Protein AF-0000000075077692 (afdb_homodimer)

Solvent-accessible surface area (backbone atoms only — not comparable to full-atom values): 15659 Å² total; per-residue (Å²): 125,73,71,60,42,69,30,36,37,34,39,34,37,34,32,71,89,78,48,31,27,45,33,37,28,39,46,74,41,25,37,51,69,53,74,67,54,38,50,52,53,45,53,59,38,54,56,35,26,66,76,57,24,52,35,41,66,36,58,62,89,41,66,28,76,44,70,41,83,82,71,76,42,71,47,75,39,68,25,30,39,46,58,85,47,47,75,76,47,48,71,67,74,41,51,68,42,50,52,50,44,28,55,60,34,54,36,50,38,74,77,56,78,66,63,73,50,70,81,57,96,78,51,57,67,50,78,32,47,28,38,52,52,96,89,40,77,43,55,53,77,132,124,73,72,60,41,69,30,35,37,36,38,34,37,35,33,72,91,79,46,31,29,44,34,36,29,39,48,72,42,25,36,50,69,50,73,66,54,38,49,52,53,44,54,60,37,53,56,36,26,66,78,57,26,50,34,40,67,38,58,62,89,41,66,27,76,44,70,41,82,83,70,76,42,68,47,75,40,68,24,31,39,46,58,83,47,47,74,74,48,48,70,66,75,41,50,68,42,49,52,50,45,28,57,60,34,53,34,50,45,70,70,66,78,64,64,73,49,71,79,57,95,77,51,56,69,51,79,33,47,28,36,55,52,96,89,41,76,43,53,53,77,130

Sequence (284 aa):
MNKSELCINLWFCFDKEAGFVDAIAGRGYFLNGSDEQKTAALKILASSDFQNAVWQPIPDRYQTKIVSSVKSESESFSGVVHSSDIDILGLDLFEEVFKQIESVNQIYCPIKNTGAVKVPDEPLYVITPIEYSNGMIKAITGMNKSELCINLWFCFDKEAGFVDAIAGRGYFLNGSDEQKTAALKILASSDFQNAVWQPIPDRYQTKIVSSVKSESESFSGVVHSSDIDILGLDLFEEVFKQIESVNQIYCPIKNTGAVKVPDEPLYVITPIEYSNGMIKAITG

Secondary structure (DSSP, 8-state):
----EEEEEEEEEEETTTTEEEEEEEEEEEE-S-HHHHHHHHHHHHTTGGGGSEEEEPPTT-EEEEE-TTT--EEEEET-EEGGGHHHHGGGGGHHHHHHHHHHHTS--SSGGG------SS--EEEEEEEEETTEEEE---/----EEEEEEEEEEETTTTEEEEEEEEEEEE-S-HHHHHHHHHHHHTTGGGGSEEEEPPTT-EEEEE-TTTS-EEEEET-EEGGGHHHHGGGGGHHHHHHHHHHHTS--SSGGG------SS--EEEEEEEEETTEEEE---

Foldseek 3Di:
DFFWDKAKEKEWEAEPVVQKTWKIWMAIDTDGDDLVVVVVVQLVCNFPVVVVTDMDFFAQVDWDWDQDPVPSDTDIDGRMDGPVCCVVCDCVSCPVNQVVNQVVQPPDDVVPDPPGDHDDPDHHYDYWYWYDDPNDTGTDRD/DFFWDKAKEKEWEAEPVVQKTWKIWMAIDTDGDDLVVVVVVQLVCNFPVVVVTDMDFFAQVDWDWDQDPVPSDTDIDGRMDGPVCCVVCDCVSCVVNQVVNQVVQPPDPVVPPPPGDHDDPDHHYDYWYWYDDPNDTGTDRD

Radius of gyration: 21.72 Å; Cα contacts (8 Å, |Δi|>4): 577; chains: 2; bounding box: 34×76×55 Å

Nearest PDB structures (foldseek):
  8qty-assembly1_A  TM=3.965E-01  e=3.520E+00  Streptococcus dysgalactiae subsp. dysgalactiae
  4obm-assembly1_A  TM=1.928E-01  e=8.309E-01  [Eubacterium] siraeum DSM 15702
  3eoj-assembly1_A  TM=4.816E-01  e=3.306E+00  Prosthecochloris aestuarii
  7aju-assembly1_DA  TM=2.692E-01  e=2.738E+00  Saccharomyces cerevisiae S288C
  8rxx-assembly1_SA  TM=2.707E-01  e=3.105E+00  Leishmania major strain Friedlin

Structure (mmCIF, N/CA/C/O backbon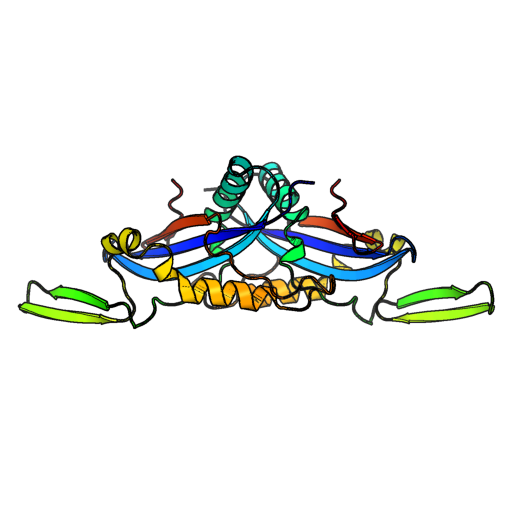e):
data_AF-0000000075077692-model_v1
#
loop_
_entity.id
_entity.type
_entity.pdbx_description
1 polymer 'Uncharacterized protein'
#
loop_
_atom_site.group_PDB
_atom_site.id
_atom_site.type_symbol
_atom_site.label_atom_id
_atom_site.label_alt_id
_atom_site.label_comp_id
_atom_site.label_asym_id
_atom_site.label_entity_id
_atom_site.label_seq_id
_atom_site.pdbx_PDB_ins_code
_atom_site.Cartn_x
_atom_site.Cartn_y
_atom_site.Cartn_z
_atom_site.occupancy
_atom_site.B_iso_or_equiv
_atom_site.auth_seq_id
_atom_site.auth_comp_id
_atom_site.auth_asym_id
_atom_site.auth_atom_id
_atom_site.pdbx_PDB_model_num
ATOM 1 N N . MET A 1 1 ? -6.816 1.263 -23.25 1 39.16 1 MET A N 1
ATOM 2 C CA . MET A 1 1 ? -6.855 0.698 -21.906 1 39.16 1 MET A CA 1
ATOM 3 C C . MET A 1 1 ? -6.48 1.748 -20.859 1 39.16 1 MET A C 1
ATOM 5 O O . MET A 1 1 ? -5.484 2.457 -21.016 1 39.16 1 MET A O 1
ATOM 9 N N . ASN A 1 2 ? -7.359 2.381 -20.219 1 53.12 2 ASN A N 1
ATOM 10 C CA . ASN A 1 2 ? -7.062 3.557 -19.406 1 53.12 2 ASN A CA 1
ATOM 11 C C . ASN A 1 2 ? -5.871 3.314 -18.484 1 53.12 2 ASN A C 1
ATOM 13 O O . ASN A 1 2 ? -5.785 2.27 -17.828 1 53.12 2 ASN A O 1
ATOM 17 N N . LYS A 1 3 ? -4.73 3.926 -18.766 1 75.75 3 LYS A N 1
ATOM 18 C CA . LYS A 1 3 ? -3.414 3.779 -18.141 1 75.75 3 LYS A CA 1
ATOM 19 C C . LYS A 1 3 ? -3.484 4.012 -16.641 1 75.75 3 LYS A C 1
ATOM 21 O O . LYS A 1 3 ? -4.109 4.973 -16.172 1 75.75 3 LYS A O 1
ATOM 26 N N . SER A 1 4 ? -3.182 2.99 -15.867 1 86.69 4 SER A N 1
ATOM 27 C CA . SER A 1 4 ? -3.088 3.141 -14.414 1 86.69 4 SER A CA 1
ATOM 28 C C . SER A 1 4 ? -2.08 4.219 -14.031 1 86.69 4 SER A C 1
ATOM 30 O O . SER A 1 4 ? -1.132 4.48 -14.781 1 86.69 4 SER A O 1
ATOM 32 N N . GLU A 1 5 ? -2.406 4.965 -13.047 1 91.25 5 GLU A N 1
ATOM 33 C CA . GLU A 1 5 ? -1.462 5.953 -12.539 1 91.25 5 GLU A CA 1
ATOM 34 C C . GLU A 1 5 ? -1.355 5.887 -11.023 1 91.25 5 GLU A C 1
ATOM 36 O O . GLU A 1 5 ? -2.271 5.41 -10.352 1 91.25 5 GLU A O 1
ATOM 41 N N . LEU A 1 6 ? -0.236 6.344 -10.594 1 93.25 6 LEU A N 1
ATOM 42 C CA . LEU A 1 6 ? -0.023 6.395 -9.148 1 93.25 6 LEU A CA 1
ATOM 43 C C . LEU A 1 6 ? -0.816 7.535 -8.523 1 93.25 6 LEU A C 1
ATOM 45 O O . LEU A 1 6 ? -0.608 8.703 -8.867 1 93.25 6 LEU A O 1
ATOM 49 N N . CYS A 1 7 ? -1.791 7.191 -7.672 1 96.38 7 CYS A N 1
ATOM 50 C CA . CYS A 1 7 ? -2.572 8.125 -6.871 1 96.38 7 CYS A CA 1
ATOM 51 C C . CYS A 1 7 ? -2.193 8.031 -5.398 1 96.38 7 CYS A C 1
ATOM 53 O O . CYS A 1 7 ? -1.652 7.016 -4.957 1 96.38 7 CYS A O 1
ATOM 55 N N . ILE A 1 8 ? -2.498 9.117 -4.664 1 96.5 8 ILE A N 1
ATOM 56 C CA . ILE A 1 8 ? -1.874 9.156 -3.346 1 96.5 8 ILE A CA 1
ATOM 57 C C . ILE A 1 8 ? -2.908 9.562 -2.297 1 96.5 8 ILE A C 1
ATOM 59 O O . ILE A 1 8 ? -3.691 10.484 -2.514 1 96.5 8 ILE A O 1
ATOM 63 N N . ASN A 1 9 ? -2.986 8.797 -1.228 1 96.38 9 ASN A N 1
ATOM 64 C CA . ASN A 1 9 ? -3.602 9.297 -0.002 1 96.38 9 ASN A CA 1
ATOM 65 C C . ASN A 1 9 ? -2.562 9.875 0.952 1 96.38 9 ASN A C 1
ATOM 67 O O . ASN A 1 9 ? -1.509 9.281 1.169 1 96.38 9 ASN A O 1
ATOM 71 N N . LEU A 1 10 ? -2.887 11.047 1.471 1 94.81 10 LEU A N 1
ATOM 72 C CA . LEU A 1 10 ? -2.072 11.727 2.471 1 94.81 10 LEU A CA 1
ATOM 73 C C . LEU A 1 10 ? -2.859 11.938 3.76 1 94.81 10 LEU A C 1
ATOM 75 O O . LEU A 1 10 ? -4.051 12.25 3.721 1 94.81 10 LEU A O 1
ATOM 79 N N . TRP A 1 11 ? -2.145 11.734 4.875 1 92.31 11 TRP A N 1
ATOM 80 C CA . TRP A 1 11 ? -2.768 11.945 6.18 1 92.31 11 TRP A CA 1
ATOM 81 C C . TRP A 1 11 ? -1.894 12.828 7.062 1 92.31 11 TRP A C 1
ATOM 83 O O . TRP A 1 11 ? -0.669 12.852 6.914 1 92.31 11 TRP A O 1
ATOM 93 N N . PHE A 1 12 ? -2.51 13.523 7.926 1 90.31 12 PHE A N 1
ATOM 94 C CA . PHE A 1 12 ? -1.795 14.195 9.008 1 90.31 12 PHE A CA 1
ATOM 95 C C . PHE A 1 12 ? -2.537 14.039 10.328 1 90.31 12 PHE A C 1
ATOM 97 O O . PHE A 1 12 ? -3.768 14.008 10.352 1 90.31 12 PHE A O 1
ATOM 104 N N . CYS A 1 13 ? -1.8 13.891 11.312 1 87.06 13 CYS A N 1
ATOM 105 C CA . CYS A 1 13 ? -2.348 13.75 12.656 1 87.06 13 CYS A CA 1
ATOM 106 C C . CYS A 1 13 ? -2.582 15.109 13.297 1 87.06 13 CYS A C 1
ATOM 108 O O . CYS A 1 13 ? -1.638 15.875 13.508 1 87.06 13 CYS A O 1
ATOM 110 N N . PHE A 1 14 ? -3.873 15.328 13.641 1 83 14 PHE A N 1
ATOM 111 C CA . PHE A 1 14 ? -4.297 16.594 14.211 1 83 14 PHE A CA 1
ATOM 112 C C . PHE A 1 14 ? -4.68 16.438 15.68 1 83 14 PHE A C 1
ATOM 114 O O . PHE A 1 14 ? -5.613 15.695 16 1 83 14 PHE A O 1
ATOM 121 N N . ASP A 1 15 ? -3.855 17.094 16.484 1 75.94 15 ASP A N 1
ATOM 122 C CA . ASP A 1 15 ? -4.258 17.203 17.891 1 75.94 15 ASP A CA 1
ATOM 123 C C . ASP A 1 15 ? -5.285 18.312 18.078 1 75.94 15 ASP A C 1
ATOM 125 O O . ASP A 1 15 ? -4.938 19.5 18.078 1 75.94 15 ASP A O 1
ATOM 129 N N . LYS A 1 16 ? -6.496 17.969 18.297 1 75.62 16 LYS A N 1
ATOM 130 C CA . LYS A 1 16 ? -7.582 18.953 18.391 1 75.62 16 LYS A CA 1
ATOM 131 C C . LYS A 1 16 ? -7.398 19.875 19.594 1 75.62 16 LYS A C 1
ATOM 133 O O . LYS A 1 16 ? -7.699 21.062 19.516 1 75.62 16 LYS A O 1
ATOM 138 N N . GLU A 1 17 ? -6.969 19.359 20.641 1 75.62 17 GLU A N 1
ATOM 139 C CA . GLU A 1 17 ? -6.809 20.156 21.859 1 75.62 17 GLU A CA 1
ATOM 140 C C . GLU A 1 17 ? -5.684 21.172 21.719 1 75.62 17 GLU A C 1
ATOM 142 O O . GLU A 1 17 ? -5.844 22.344 22.078 1 75.62 17 GLU A O 1
ATOM 147 N N . ALA A 1 18 ? -4.574 20.688 21.109 1 74.38 18 ALA A N 1
ATOM 148 C CA . ALA A 1 18 ? -3.406 21.562 21 1 74.38 18 ALA A CA 1
ATOM 149 C C . ALA A 1 18 ? -3.439 22.375 19.719 1 74.38 18 ALA A C 1
ATOM 151 O O . ALA A 1 18 ? -2.771 23.406 19.609 1 74.38 18 ALA A O 1
ATOM 152 N N . GLY A 1 19 ? -4.227 21.953 18.75 1 78.88 19 GLY A N 1
ATOM 153 C CA . GLY A 1 19 ? -4.387 22.656 17.484 1 78.88 19 GLY A CA 1
ATOM 154 C C . GLY A 1 19 ? -3.189 22.516 16.562 1 78.88 19 GLY A C 1
ATOM 155 O O . GLY A 1 19 ? -2.891 23.422 15.781 1 78.88 19 GLY A O 1
ATOM 156 N N . PHE A 1 20 ? -2.377 21.406 16.766 1 84.06 20 PHE A N 1
ATOM 157 C CA . PHE A 1 20 ? -1.182 21.25 15.945 1 84.06 20 PHE A CA 1
ATOM 158 C C . PHE A 1 20 ? -1.157 19.875 15.289 1 84.06 20 PHE A C 1
ATOM 160 O O . PHE A 1 20 ? -1.905 18.969 15.688 1 84.06 20 PHE A O 1
ATOM 167 N N . VAL A 1 21 ? -0.334 19.812 14.234 1 87 21 VAL A N 1
ATOM 168 C CA . VAL A 1 21 ? -0.007 18.578 13.523 1 87 21 VAL A CA 1
ATOM 169 C C . VAL A 1 21 ? 1.427 18.156 13.844 1 87 21 VAL A C 1
ATOM 171 O O . VAL A 1 21 ? 2.348 18.984 13.773 1 87 21 VAL A O 1
ATOM 174 N N . ASP A 1 22 ? 1.583 16.859 14.156 1 84.44 22 ASP A N 1
ATOM 175 C CA . ASP A 1 22 ? 2.93 16.453 14.562 1 84.44 22 ASP A CA 1
ATOM 176 C C . ASP A 1 22 ? 3.4 15.242 13.766 1 84.44 22 ASP A C 1
ATOM 178 O O . ASP A 1 22 ? 4.555 14.828 13.883 1 84.44 22 ASP A O 1
ATOM 182 N N . ALA A 1 23 ? 2.508 14.703 12.953 1 88.62 23 ALA A N 1
ATOM 183 C CA . ALA A 1 23 ? 2.902 13.555 12.148 1 88.62 23 ALA A CA 1
ATOM 184 C C . ALA A 1 23 ? 2.174 13.547 10.805 1 88.62 23 ALA A C 1
ATOM 186 O O . ALA A 1 23 ? 1.052 14.047 10.695 1 88.62 23 ALA A O 1
ATOM 187 N N . ILE A 1 24 ? 2.816 13.016 9.82 1 90.88 24 ILE A N 1
ATOM 188 C CA . ILE A 1 24 ? 2.26 12.906 8.477 1 90.88 24 ILE A CA 1
ATOM 189 C C . ILE A 1 24 ? 2.547 11.516 7.914 1 90.88 24 ILE A C 1
ATOM 191 O O . ILE A 1 24 ? 3.475 10.836 8.359 1 90.88 24 ILE A O 1
ATOM 195 N N . ALA A 1 25 ? 1.74 11.078 6.98 1 91.81 25 ALA A N 1
ATOM 196 C CA . ALA A 1 25 ? 1.888 9.789 6.309 1 91.81 25 ALA A CA 1
ATOM 197 C C . ALA A 1 25 ? 1.268 9.828 4.914 1 91.81 25 ALA A C 1
ATOM 199 O O . ALA A 1 25 ? 0.529 10.758 4.578 1 91.81 25 ALA A O 1
ATOM 200 N N . GLY A 1 26 ? 1.604 8.859 4.156 1 94.06 26 GLY A N 1
ATOM 201 C CA . GLY A 1 26 ? 1.004 8.695 2.842 1 94.06 26 GLY A CA 1
ATOM 202 C C . GLY A 1 26 ? 1.198 7.301 2.27 1 94.06 26 GLY A C 1
ATOM 203 O O . GLY A 1 26 ? 2.088 6.566 2.701 1 94.06 26 GLY A O 1
ATOM 204 N N . ARG A 1 27 ? 0.352 6.938 1.377 1 93.81 27 ARG A N 1
ATOM 205 C CA . ARG A 1 27 ? 0.447 5.684 0.637 1 93.81 27 ARG A CA 1
ATOM 206 C C . ARG A 1 27 ? 0.043 5.875 -0.82 1 93.81 27 ARG A C 1
ATOM 208 O O . ARG A 1 27 ? -0.875 6.645 -1.119 1 93.81 27 ARG A O 1
ATOM 215 N N . GLY A 1 28 ? 0.763 5.188 -1.648 1 94.38 28 GLY A N 1
ATOM 216 C CA . GLY A 1 28 ? 0.438 5.207 -3.064 1 94.38 28 GLY A CA 1
ATOM 217 C C . GLY A 1 28 ? -0.351 3.992 -3.516 1 94.38 28 GLY A C 1
ATOM 218 O O . GLY A 1 28 ? -0.188 2.902 -2.965 1 94.38 28 GLY A O 1
ATOM 219 N N . TYR A 1 29 ? -1.188 4.27 -4.5 1 94.62 29 TYR A N 1
ATOM 220 C CA . TYR A 1 29 ? -2.01 3.246 -5.137 1 94.62 29 TYR A CA 1
ATOM 221 C C . TYR A 1 29 ? -2.014 3.416 -6.652 1 94.62 29 TYR A C 1
ATOM 223 O O . TYR A 1 29 ? -2.291 4.508 -7.16 1 94.62 29 TYR A O 1
ATOM 231 N N . PHE A 1 30 ? -1.767 2.326 -7.336 1 92.5 30 PHE A N 1
ATOM 232 C CA . PHE A 1 30 ? -1.996 2.396 -8.773 1 92.5 30 PHE A CA 1
ATOM 233 C C . PHE A 1 30 ? -3.465 2.15 -9.102 1 92.5 30 PHE A C 1
ATOM 235 O O . PHE A 1 30 ? -4.008 1.091 -8.781 1 92.5 30 PHE A O 1
ATOM 242 N N . LEU A 1 31 ? -4.09 3.164 -9.742 1 94.12 31 LEU A N 1
ATOM 243 C CA . LEU A 1 31 ? -5.523 3.092 -10.016 1 94.12 31 LEU A CA 1
ATOM 244 C C . LEU A 1 31 ? -5.805 3.316 -11.5 1 94.12 31 LEU A C 1
ATOM 246 O O . LEU A 1 31 ? -5.098 4.078 -12.156 1 94.12 31 LEU A O 1
ATOM 250 N N . ASN A 1 32 ? -6.859 2.654 -11.914 1 92.62 32 ASN A N 1
ATOM 251 C CA . ASN A 1 32 ? -7.395 2.848 -13.266 1 92.62 32 ASN A CA 1
ATOM 252 C C . ASN A 1 32 ? -8.719 3.598 -13.234 1 92.62 32 ASN A C 1
ATOM 254 O O . ASN A 1 32 ? -9.359 3.707 -12.188 1 92.62 32 ASN A O 1
ATOM 258 N N . GLY A 1 33 ? -9.109 4.164 -14.508 1 92.81 33 GLY A N 1
ATOM 259 C CA . GLY A 1 33 ? -10.422 4.773 -14.633 1 92.81 33 GLY A CA 1
ATOM 260 C C . GLY A 1 33 ? -10.375 6.289 -14.703 1 92.81 33 GLY A C 1
ATOM 261 O O . GLY A 1 33 ? -9.312 6.871 -14.922 1 92.81 33 GLY A O 1
ATOM 262 N N . SER A 1 34 ? -11.5 6.902 -14.562 1 94.81 34 SER A N 1
ATOM 263 C CA . SER A 1 34 ? -11.625 8.359 -14.586 1 94.81 34 SER A CA 1
ATOM 264 C C . SER A 1 34 ? -11.125 8.977 -13.289 1 94.81 34 SER A C 1
ATOM 266 O O . SER A 1 34 ? -10.945 8.281 -12.289 1 94.81 34 SER A O 1
ATOM 268 N N . ASP A 1 35 ? -10.953 10.312 -13.336 1 94.62 35 ASP A N 1
ATOM 269 C CA . ASP A 1 35 ? -10.547 11.023 -12.133 1 94.62 35 ASP A CA 1
ATOM 270 C C . ASP A 1 35 ? -11.578 10.859 -11.023 1 94.62 35 ASP A C 1
ATOM 272 O O . ASP A 1 35 ? -11.227 10.758 -9.844 1 94.62 35 ASP A O 1
ATOM 276 N N . GLU A 1 36 ? -12.82 10.773 -11.422 1 95.69 36 GLU A N 1
ATOM 277 C CA . GLU A 1 36 ? -13.891 10.594 -10.438 1 95.69 36 GLU A CA 1
ATOM 278 C C . GLU A 1 36 ? -13.812 9.211 -9.781 1 95.69 36 GLU A C 1
ATOM 280 O O . GLU A 1 36 ? -13.969 9.086 -8.57 1 95.69 36 GLU A O 1
ATOM 285 N N . GLN A 1 37 ? -13.562 8.18 -10.555 1 95.44 37 GLN A N 1
ATOM 286 C CA . GLN A 1 37 ? -13.445 6.816 -10.047 1 95.44 37 GLN A CA 1
ATOM 287 C C . GLN A 1 37 ? -12.227 6.664 -9.141 1 95.44 37 GLN A C 1
ATOM 289 O O . GLN A 1 37 ? -12.305 6.047 -8.078 1 95.44 37 GLN A O 1
ATOM 294 N N . LYS A 1 38 ? -11.156 7.254 -9.578 1 96.81 38 LYS A N 1
ATOM 295 C CA . LYS A 1 38 ? -9.93 7.188 -8.789 1 96.81 38 LYS A CA 1
ATOM 296 C C . LYS A 1 38 ? -10.086 7.922 -7.465 1 96.81 38 LYS A C 1
ATOM 298 O O . LYS A 1 38 ? -9.68 7.414 -6.418 1 96.81 38 LYS A O 1
ATOM 303 N N . THR A 1 39 ? -10.711 9.055 -7.516 1 96.44 39 THR A N 1
ATOM 304 C CA . THR A 1 39 ? -10.93 9.82 -6.297 1 96.44 39 THR A CA 1
ATOM 305 C C . THR A 1 39 ? -11.852 9.07 -5.34 1 96.44 39 THR A C 1
ATOM 307 O O . THR A 1 39 ? -11.633 9.07 -4.125 1 96.44 39 THR A O 1
ATOM 310 N N . ALA A 1 40 ? -12.852 8.422 -5.902 1 96 40 ALA A N 1
ATOM 311 C CA . ALA A 1 40 ? -13.758 7.637 -5.066 1 96 40 ALA A CA 1
ATOM 312 C C . ALA A 1 40 ? -13.016 6.504 -4.367 1 96 40 ALA A C 1
ATOM 314 O O . ALA A 1 40 ? -13.234 6.246 -3.18 1 96 40 ALA A O 1
ATOM 315 N N . ALA A 1 41 ? -12.148 5.82 -5.07 1 96.25 41 ALA A N 1
ATOM 316 C CA . ALA A 1 41 ? -11.344 4.75 -4.484 1 96.25 41 ALA A CA 1
ATOM 317 C C . ALA A 1 41 ? -10.438 5.285 -3.381 1 96.25 41 ALA A C 1
ATOM 319 O O . ALA A 1 41 ? -10.32 4.68 -2.312 1 96.25 41 ALA A O 1
ATOM 320 N N . LEU A 1 42 ? -9.797 6.445 -3.633 1 97.1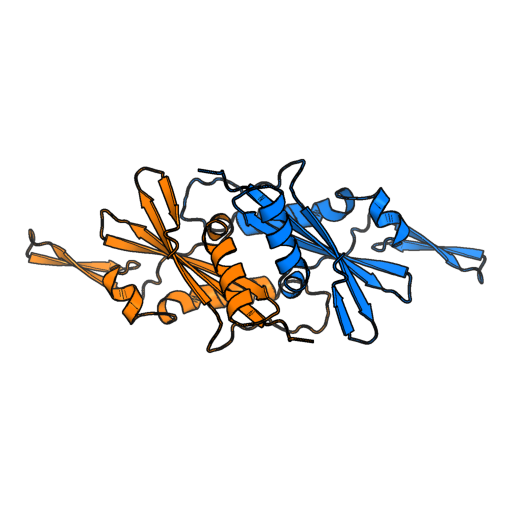9 42 LEU A N 1
ATOM 321 C CA . LEU A 1 42 ? -8.93 7.059 -2.639 1 97.19 42 LEU A CA 1
ATOM 322 C C . LEU A 1 42 ? -9.703 7.395 -1.368 1 97.19 42 LEU A C 1
ATOM 324 O O . LEU A 1 42 ? -9.203 7.176 -0.26 1 97.19 42 LEU A O 1
ATOM 328 N N . LYS A 1 43 ? -10.883 7.887 -1.55 1 95.81 43 LYS A N 1
ATOM 329 C CA . LYS A 1 43 ? -11.68 8.281 -0.389 1 95.81 43 LYS A CA 1
ATOM 330 C C . LYS A 1 43 ? -12.07 7.066 0.447 1 95.81 43 LYS A C 1
ATOM 332 O O . LYS A 1 43 ? -12.078 7.129 1.679 1 95.81 43 LYS A O 1
ATOM 337 N N . ILE A 1 44 ? -12.391 5.973 -0.229 1 94.5 44 ILE A N 1
ATOM 338 C CA . ILE A 1 44 ? -12.688 4.734 0.48 1 94.5 44 ILE A CA 1
ATOM 339 C C . ILE A 1 44 ? -11.477 4.32 1.319 1 94.5 44 ILE A C 1
ATOM 341 O O . ILE A 1 44 ? -11.617 4.008 2.504 1 94.5 44 ILE A O 1
ATOM 345 N N . LEU A 1 45 ? -10.32 4.383 0.789 1 95.56 45 LEU A N 1
ATOM 346 C CA . LEU A 1 45 ? -9.094 3.967 1.449 1 95.56 45 LEU A CA 1
ATOM 347 C C . LEU A 1 45 ? -8.688 4.969 2.525 1 95.56 45 LEU A C 1
ATOM 349 O O . LEU A 1 45 ? -8.188 4.582 3.582 1 95.56 45 LEU A O 1
ATOM 353 N N . ALA A 1 46 ? -8.938 6.258 2.289 1 94.75 46 ALA A N 1
ATOM 354 C CA . ALA A 1 46 ? -8.484 7.332 3.172 1 94.75 46 ALA A CA 1
ATOM 355 C C . ALA A 1 46 ? -9.109 7.199 4.559 1 94.75 46 ALA A C 1
ATOM 357 O O . ALA A 1 46 ? -8.508 7.594 5.559 1 94.75 46 ALA A O 1
ATOM 358 N N . SER A 1 47 ? -10.219 6.598 4.598 1 92 47 SER A N 1
ATOM 359 C CA . SER A 1 47 ? -10.969 6.559 5.848 1 92 47 SER A CA 1
ATOM 360 C C . SER A 1 47 ? -10.375 5.555 6.824 1 92 47 SER A C 1
ATOM 362 O O . SER A 1 47 ? -10.578 5.656 8.039 1 92 47 SER A O 1
ATOM 364 N N . SER A 1 48 ? -9.555 4.598 6.285 1 89.56 48 SER A N 1
ATOM 365 C CA . SER A 1 48 ? -9.156 3.557 7.23 1 89.56 48 SER A CA 1
ATOM 366 C C . SER A 1 48 ? -7.738 3.076 6.957 1 89.56 48 SER A C 1
ATOM 368 O O . SER A 1 48 ? -7.086 2.521 7.844 1 89.56 48 SER A O 1
ATOM 370 N N . ASP A 1 49 ? -7.199 3.314 5.859 1 90.88 49 ASP A N 1
ATOM 371 C CA . ASP A 1 49 ? -5.941 2.672 5.496 1 90.88 49 ASP A CA 1
ATOM 372 C C . ASP A 1 49 ? -4.746 3.455 6.035 1 90.88 49 ASP A C 1
ATOM 374 O O . ASP A 1 49 ? -3.596 3.059 5.84 1 90.88 49 ASP A O 1
ATOM 378 N N . PHE A 1 50 ? -5.023 4.574 6.73 1 89.06 50 PHE A N 1
ATOM 379 C CA . PHE A 1 50 ? -3.949 5.266 7.438 1 89.06 50 PHE A CA 1
ATOM 380 C C . PHE A 1 50 ? -3.336 4.363 8.5 1 89.06 50 PHE A C 1
ATOM 382 O O . PHE A 1 50 ? -2.203 4.582 8.93 1 89.06 50 PHE A O 1
ATOM 389 N N . GLN A 1 51 ? -4.066 3.387 8.836 1 84.38 51 GLN A N 1
ATOM 390 C CA . GLN A 1 51 ? -3.594 2.424 9.828 1 84.38 51 GLN A CA 1
ATOM 391 C C . GLN A 1 51 ? -2.467 1.563 9.258 1 84.38 51 GLN A C 1
ATOM 393 O O . GLN A 1 51 ? -1.738 0.913 10.016 1 84.38 51 GLN A O 1
ATOM 398 N N . ASN A 1 52 ? -2.357 1.575 7.91 1 85.06 52 ASN A N 1
ATOM 399 C CA . ASN A 1 52 ? -1.353 0.79 7.203 1 85.06 52 ASN A CA 1
ATOM 400 C C . ASN A 1 52 ? -0.227 1.671 6.668 1 85.06 52 ASN A C 1
ATOM 402 O O . ASN A 1 52 ? 0.613 1.21 5.895 1 85.06 52 ASN A O 1
ATOM 406 N N . ALA A 1 53 ? -0.2 2.883 7.055 1 86.94 53 ALA A N 1
ATOM 407 C CA . ALA A 1 53 ? 0.776 3.818 6.504 1 86.94 53 ALA A CA 1
ATOM 408 C C . ALA A 1 53 ? 1.988 3.949 7.422 1 86.94 53 ALA A C 1
ATOM 410 O O . ALA A 1 53 ? 1.892 3.711 8.625 1 86.94 53 ALA A O 1
ATOM 411 N N . VAL A 1 54 ? 3.09 4.258 6.824 1 85.31 54 VAL A N 1
ATOM 412 C CA . VAL A 1 54 ? 4.289 4.613 7.578 1 85.31 54 VAL A CA 1
ATOM 413 C C . VAL A 1 54 ? 4.23 6.086 7.977 1 85.31 54 VAL A C 1
ATOM 415 O O . VAL A 1 54 ? 4.266 6.973 7.117 1 85.31 54 VAL A O 1
ATOM 418 N N . TRP A 1 55 ? 4.148 6.297 9.273 1 87.38 55 TRP A N 1
ATOM 419 C CA . TRP A 1 55 ? 4.062 7.664 9.781 1 87.38 55 TRP A CA 1
ATOM 420 C C . TRP A 1 55 ? 5.449 8.219 10.086 1 87.38 55 TRP A C 1
ATOM 422 O O . TRP A 1 55 ? 6.34 7.48 10.523 1 87.38 55 TRP A O 1
ATOM 432 N N . GLN A 1 56 ? 5.586 9.469 9.852 1 87.69 56 GLN A N 1
ATOM 433 C CA . GLN A 1 56 ? 6.82 10.172 10.164 1 87.69 56 GLN A CA 1
ATOM 434 C C . GLN A 1 56 ? 6.531 11.516 10.836 1 87.69 56 GLN A C 1
ATOM 436 O O . GLN A 1 56 ? 5.48 12.117 10.602 1 87.69 56 GLN A O 1
ATOM 441 N N . PRO A 1 57 ? 7.461 11.984 11.625 1 86.75 57 PRO A N 1
ATOM 442 C CA . PRO A 1 57 ? 7.27 13.305 12.234 1 86.75 57 PRO A CA 1
ATOM 443 C C . PRO A 1 57 ? 7.332 14.438 11.211 1 86.75 57 PRO A C 1
ATOM 445 O O . PRO A 1 57 ? 7.898 14.266 10.125 1 86.75 57 PRO A O 1
ATOM 448 N N . ILE A 1 58 ? 6.703 15.578 11.617 1 88.06 58 ILE A N 1
ATOM 449 C CA . ILE A 1 58 ? 6.887 16.781 10.82 1 88.06 58 ILE A CA 1
ATOM 450 C C . ILE A 1 58 ? 8.367 17.156 10.781 1 88.06 58 ILE A C 1
ATOM 452 O O . ILE A 1 58 ? 9.039 17.172 11.812 1 88.06 58 ILE A O 1
ATOM 456 N N . PRO A 1 59 ? 8.82 17.375 9.562 1 88.81 59 PRO A N 1
ATOM 457 C CA . PRO A 1 59 ? 10.234 17.75 9.469 1 88.81 59 PRO A CA 1
ATOM 458 C C . PRO A 1 59 ? 10.578 18.969 10.328 1 88.81 59 PRO A C 1
ATOM 460 O O . PRO A 1 59 ? 9.781 19.906 10.438 1 88.81 59 PRO A O 1
ATOM 463 N N . ASP A 1 60 ? 11.797 19.047 10.766 1 87.81 60 ASP A N 1
ATOM 464 C CA . ASP A 1 60 ? 12.25 20.062 11.703 1 87.81 60 ASP A CA 1
ATOM 465 C C . ASP A 1 60 ? 12.273 21.438 11.047 1 87.81 60 ASP A C 1
ATOM 467 O O . ASP A 1 60 ? 12.242 22.469 11.734 1 87.81 60 ASP A O 1
ATOM 471 N N . ARG A 1 61 ? 12.375 21.484 9.766 1 87.62 61 ARG A N 1
ATOM 472 C CA . ARG A 1 61 ? 12.445 22.766 9.07 1 87.62 61 ARG A CA 1
ATOM 473 C C . ARG A 1 61 ? 11.156 23.562 9.25 1 87.62 61 ARG A C 1
ATOM 475 O O . ARG A 1 61 ? 11.133 24.766 9.039 1 87.62 61 ARG A O 1
ATOM 482 N N . TYR A 1 62 ? 10.133 22.828 9.594 1 85 62 TYR A N 1
ATOM 483 C CA . TYR A 1 62 ? 8.891 23.531 9.891 1 85 62 TYR A CA 1
ATOM 484 C C . TYR A 1 62 ? 8.82 23.922 11.359 1 85 62 TYR A C 1
ATOM 486 O O . TYR A 1 62 ? 9.039 23.078 12.242 1 85 62 TYR A O 1
ATOM 494 N N . GLN A 1 63 ? 8.633 25.172 11.602 1 78.69 63 GLN A N 1
ATOM 495 C CA . GLN A 1 63 ? 8.609 25.688 12.969 1 78.69 63 GLN A CA 1
ATOM 496 C C . GLN A 1 63 ? 7.324 26.469 13.234 1 78.69 63 GLN A C 1
ATOM 498 O O . GLN A 1 63 ? 6.797 27.141 12.344 1 78.69 63 GLN A O 1
ATOM 503 N N . THR A 1 64 ? 6.781 26.109 14.336 1 77 64 THR A N 1
ATOM 504 C CA . THR A 1 64 ? 5.625 26.875 14.797 1 77 64 THR A CA 1
ATOM 505 C C . THR A 1 64 ? 5.973 27.703 16.016 1 77 64 THR A C 1
ATOM 507 O O . THR A 1 64 ? 6.703 27.25 16.906 1 77 64 THR A O 1
ATOM 510 N N . LYS A 1 65 ? 5.621 28.953 15.984 1 71.44 65 LYS A N 1
ATOM 511 C CA . LYS A 1 65 ? 5.824 29.859 17.125 1 71.44 65 LYS A CA 1
ATOM 512 C C . LYS A 1 65 ? 4.574 29.938 17.984 1 71.44 65 LYS A C 1
ATOM 514 O O . LYS A 1 65 ? 3.469 30.109 17.484 1 71.44 65 LYS A O 1
ATOM 519 N N . ILE A 1 66 ? 4.715 29.391 19.172 1 64.81 66 ILE A N 1
ATOM 520 C CA . ILE A 1 66 ? 3.605 29.531 20.109 1 64.81 66 ILE A CA 1
ATOM 521 C C . ILE A 1 66 ? 3.895 30.688 21.078 1 64.81 66 ILE A C 1
ATOM 523 O O . ILE A 1 66 ? 4.973 30.75 21.672 1 64.81 66 ILE A O 1
ATOM 527 N N . VAL A 1 67 ? 3.148 31.703 21.047 1 60.5 67 VAL A N 1
ATOM 528 C CA . VAL A 1 67 ? 3.291 32.812 21.984 1 60.5 67 VAL A CA 1
ATOM 529 C C . VAL A 1 67 ? 2.559 32.5 23.281 1 60.5 67 VAL A C 1
ATOM 531 O O . VAL A 1 67 ? 1.364 32.188 23.281 1 60.5 67 VAL A O 1
ATOM 534 N N . SER A 1 68 ? 3.357 31.969 24.188 1 58 68 SER A N 1
ATOM 535 C CA . SER A 1 68 ? 2.732 31.812 25.5 1 58 68 SER A CA 1
ATOM 536 C C . SER A 1 68 ? 2.318 33.156 26.078 1 58 68 SER A C 1
ATOM 538 O O . SER A 1 68 ? 3.084 34.125 26.016 1 58 68 SER A O 1
ATOM 540 N N . SER A 1 69 ? 0.925 33.406 26.125 1 58.97 69 SER A N 1
ATOM 541 C CA . SER A 1 69 ? 0.455 34.656 26.75 1 58.97 69 SER A CA 1
ATOM 542 C C . SER A 1 69 ? 1.152 34.875 28.094 1 58.97 69 SER A C 1
ATOM 544 O O . SER A 1 69 ? 1.167 36 28.594 1 58.97 69 SER A O 1
ATOM 546 N N . VAL A 1 70 ? 1.389 33.844 28.734 1 58.5 70 VAL A N 1
ATOM 547 C CA . VAL A 1 70 ? 1.863 34.062 30.094 1 58.5 70 VAL A CA 1
ATOM 548 C C . VAL A 1 70 ? 3.27 34.656 30.062 1 58.5 70 VAL A C 1
ATOM 550 O O . VAL A 1 70 ? 3.57 35.594 30.797 1 58.5 70 VAL A O 1
ATOM 553 N N . LYS A 1 71 ? 4.211 34.094 29.406 1 58.09 71 LYS A N 1
ATOM 554 C CA . LYS A 1 71 ? 5.586 34.531 29.625 1 58.09 71 LYS A CA 1
ATOM 555 C C . LYS A 1 71 ? 6.035 35.5 28.547 1 58.09 71 LYS A C 1
ATOM 557 O O . LYS A 1 71 ? 7.152 36.031 28.609 1 58.09 71 LYS A O 1
ATOM 562 N N . SER A 1 72 ? 5.156 35.938 27.797 1 58.88 72 SER A N 1
ATOM 563 C CA . SER A 1 72 ? 5.539 36.875 26.766 1 58.88 72 SER A CA 1
ATOM 564 C C . SER A 1 72 ? 6.684 36.344 25.906 1 58.88 72 SER A C 1
ATOM 566 O O . SER A 1 72 ? 7.5 37.125 25.406 1 58.88 72 SER A O 1
ATOM 568 N N . GLU A 1 73 ? 7.012 35 26.172 1 58.97 73 GLU A N 1
ATOM 569 C CA . GLU A 1 73 ? 8.109 34.438 25.406 1 58.97 73 GLU A CA 1
ATOM 570 C C . GLU A 1 73 ? 7.598 33.5 24.312 1 58.97 73 GLU A C 1
ATOM 572 O O . GLU A 1 73 ? 6.578 32.844 24.484 1 58.97 73 GLU A O 1
ATOM 577 N N . SER A 1 74 ? 8.047 33.781 23.125 1 61.91 74 SER A N 1
ATOM 578 C CA . SER A 1 74 ? 7.738 32.938 21.984 1 61.91 74 SER A CA 1
ATOM 579 C C . SER A 1 74 ? 8.594 31.656 21.984 1 61.91 74 SER A C 1
ATOM 581 O O . SER A 1 74 ? 9.805 31.719 22.203 1 61.91 74 SER A O 1
ATOM 583 N N . GLU A 1 75 ? 8.016 30.531 22.328 1 67.31 75 GLU A N 1
ATOM 584 C CA . GLU A 1 75 ? 8.742 29.266 22.188 1 67.31 75 GLU A CA 1
ATOM 585 C C . GLU A 1 75 ? 8.523 28.641 20.828 1 67.31 75 GLU A C 1
ATOM 587 O O . GLU A 1 75 ? 7.402 28.641 20.312 1 67.31 75 GLU A O 1
ATOM 592 N N . SER A 1 76 ? 9.688 28.531 20.141 1 66.75 76 SER A N 1
ATOM 593 C CA . SER A 1 76 ? 9.656 27.859 18.844 1 66.75 76 SER A CA 1
ATOM 594 C C . SER A 1 76 ? 9.742 26.344 19.016 1 66.75 76 SER A C 1
ATOM 596 O O . SER A 1 76 ? 10.562 25.828 19.781 1 66.75 76 SER A O 1
ATOM 598 N N . PHE A 1 77 ? 8.625 25.734 18.531 1 72.88 77 PHE A N 1
ATOM 599 C CA . PHE A 1 77 ? 8.633 24.281 18.547 1 72.88 77 PHE A CA 1
ATOM 600 C C . PHE A 1 77 ? 8.93 23.734 17.156 1 72.88 77 PHE A C 1
ATOM 602 O O . PHE A 1 77 ? 8.328 24.172 16.172 1 72.88 77 PHE A O 1
ATOM 609 N N . SER A 1 78 ? 9.977 22.922 17.141 1 75.75 78 SER A N 1
ATOM 610 C CA . SER A 1 78 ? 10.305 22.219 15.906 1 75.75 78 SER A CA 1
ATOM 611 C C . SER A 1 78 ? 9.547 20.906 15.797 1 75.75 78 SER A C 1
ATOM 613 O O . SER A 1 78 ? 9.211 20.281 16.812 1 75.75 78 SER A O 1
ATOM 615 N N . GLY A 1 79 ? 9.109 20.641 14.531 1 80.44 79 GLY A N 1
ATOM 616 C CA . GLY A 1 79 ? 8.484 19.344 14.289 1 80.44 79 GLY A CA 1
ATOM 617 C C . GLY A 1 79 ? 6.973 19.391 14.445 1 80.44 79 GLY A C 1
ATOM 618 O O . GLY A 1 79 ? 6.344 18.344 14.68 1 80.44 79 GLY A O 1
ATOM 619 N N . VAL A 1 80 ? 6.457 20.625 14.547 1 82.75 80 VAL A N 1
ATOM 620 C CA . VAL A 1 80 ? 5.008 20.781 14.617 1 82.75 80 VAL A CA 1
ATOM 621 C C . VAL A 1 80 ? 4.562 21.906 13.688 1 82.75 80 VAL A C 1
ATOM 623 O O . VAL A 1 80 ? 5.324 22.828 13.414 1 82.75 80 VAL A O 1
ATOM 626 N N . VAL A 1 81 ? 3.365 21.781 13.164 1 87.44 81 VAL A N 1
ATOM 627 C CA . VAL A 1 81 ? 2.758 22.828 12.344 1 87.44 81 VAL A CA 1
ATOM 628 C C . VAL A 1 81 ? 1.346 23.125 12.852 1 87.44 81 VAL A C 1
ATOM 630 O O . VAL A 1 81 ? 0.614 22.203 13.234 1 87.44 81 VAL A O 1
ATOM 633 N N . HIS A 1 82 ? 1.141 24.422 12.898 1 85.56 82 HIS A N 1
ATOM 634 C CA . HIS A 1 82 ? -0.234 24.766 13.242 1 85.56 82 HIS A CA 1
ATOM 635 C C . HIS A 1 82 ? -1.203 24.312 12.156 1 85.56 82 HIS A C 1
ATOM 637 O O . HIS A 1 82 ? -0.888 24.375 10.969 1 85.56 82 HIS A O 1
ATOM 643 N N . SER A 1 83 ? -2.375 23.891 12.57 1 82.38 83 SER A N 1
ATOM 644 C CA . SER A 1 83 ? -3.35 23.312 11.641 1 82.38 83 SER A CA 1
ATOM 645 C C . SER A 1 83 ? -3.725 24.312 10.555 1 82.38 83 SER A C 1
ATOM 647 O O . SER A 1 83 ? -4.016 23.938 9.422 1 82.38 83 SER A O 1
ATOM 649 N N . SER A 1 84 ? -3.688 25.641 10.836 1 82.62 84 SER A N 1
ATOM 650 C CA . SER A 1 84 ? -4.051 26.672 9.891 1 82.62 84 SER A CA 1
ATOM 651 C C . SER A 1 84 ? -3.027 26.781 8.766 1 82.62 84 SER A C 1
ATOM 653 O O . SER A 1 84 ? -3.305 27.375 7.719 1 82.62 84 SER A O 1
ATOM 655 N N . ASP A 1 85 ? -1.83 26.219 8.984 1 85.62 85 ASP A N 1
ATOM 656 C CA . ASP A 1 85 ? -0.745 26.359 8.023 1 85.62 85 ASP A CA 1
ATOM 657 C C . ASP A 1 85 ? -0.755 25.219 7.008 1 85.62 85 ASP A C 1
ATOM 659 O O . ASP A 1 85 ? -0.058 25.281 5.992 1 85.62 85 ASP A O 1
ATOM 663 N N . ILE A 1 86 ? -1.554 24.219 7.219 1 85.19 86 ILE A N 1
ATOM 664 C CA . ILE A 1 86 ? -1.541 23.016 6.395 1 85.19 86 ILE A CA 1
ATOM 665 C C . ILE A 1 86 ? -1.936 23.375 4.961 1 85.19 86 ILE A C 1
ATOM 667 O O . ILE A 1 86 ? -1.299 22.922 4.008 1 85.19 86 ILE A O 1
ATOM 671 N N . ASP A 1 87 ? -2.961 24.203 4.84 1 84.19 87 ASP A N 1
ATOM 672 C CA . ASP A 1 87 ? -3.439 24.562 3.506 1 84.19 87 ASP A CA 1
ATOM 673 C C . ASP A 1 87 ? -2.391 25.375 2.748 1 84.19 87 ASP A C 1
ATOM 675 O O . ASP A 1 87 ? -2.262 25.25 1.529 1 84.19 87 ASP A O 1
ATOM 679 N N . ILE A 1 88 ? -1.673 26.188 3.51 1 84.88 88 ILE A N 1
ATOM 680 C CA . ILE A 1 88 ? -0.651 27.031 2.902 1 84.88 88 ILE A CA 1
ATOM 681 C C . ILE A 1 88 ? 0.531 26.172 2.457 1 84.88 88 ILE A C 1
ATOM 683 O O . ILE A 1 88 ? 1.061 26.359 1.359 1 84.88 88 ILE A O 1
ATOM 687 N N . LEU A 1 89 ? 0.904 25.25 3.248 1 87 89 LEU A N 1
ATOM 688 C CA . LEU A 1 89 ? 2.049 24.391 2.947 1 87 89 LEU A CA 1
ATOM 689 C C . LEU A 1 89 ? 1.706 23.391 1.851 1 87 89 LEU A C 1
ATOM 691 O O . LEU A 1 89 ? 2.545 23.094 1 1 87 89 LEU A O 1
ATOM 695 N N . GLY A 1 90 ? 0.469 22.891 1.887 1 86.44 90 GLY A N 1
ATOM 696 C CA . GLY A 1 90 ? 0.013 21.969 0.861 1 86.44 90 GLY A CA 1
ATOM 697 C C . GLY A 1 90 ? 0.875 20.719 0.755 1 86.44 90 GLY A C 1
ATOM 698 O O . GLY A 1 90 ? 1.166 20.078 1.763 1 86.44 90 GLY A O 1
ATOM 699 N N . LEU A 1 91 ? 1.283 20.391 -0.529 1 91.56 91 LEU A N 1
ATOM 700 C CA . LEU A 1 91 ? 2.01 19.156 -0.802 1 91.56 91 LEU A CA 1
ATOM 701 C C . LEU A 1 91 ? 3.457 19.266 -0.332 1 91.56 91 LEU A C 1
ATOM 703 O O . LEU A 1 91 ? 4.137 18.25 -0.164 1 91.56 91 LEU A O 1
ATOM 707 N N . ASP A 1 92 ? 3.928 20.484 -0.093 1 90.44 92 ASP A N 1
ATOM 708 C CA . ASP A 1 92 ? 5.301 20.656 0.363 1 90.44 92 ASP A CA 1
ATOM 709 C C . ASP A 1 92 ? 5.52 20 1.721 1 90.44 92 ASP A C 1
ATOM 711 O O . ASP A 1 92 ? 6.617 19.516 2.012 1 90.44 92 ASP A O 1
ATOM 715 N N . LEU A 1 93 ? 4.5 19.984 2.504 1 92.69 93 LEU A N 1
ATOM 716 C CA . LEU A 1 93 ? 4.57 19.359 3.822 1 92.69 93 LEU A CA 1
ATOM 717 C C . LEU A 1 93 ? 4.871 17.875 3.703 1 92.69 93 LEU A C 1
ATOM 719 O O . LEU A 1 93 ? 5.395 17.266 4.637 1 92.69 93 LEU A O 1
ATOM 723 N N . PHE A 1 94 ? 4.605 17.281 2.488 1 95.19 94 PHE A N 1
ATOM 724 C CA . PHE A 1 94 ? 4.637 15.828 2.357 1 95.19 94 PHE A CA 1
ATOM 725 C C . PHE A 1 94 ? 5.805 15.391 1.485 1 95.19 94 PHE A C 1
ATOM 727 O O . PHE A 1 94 ? 5.809 14.273 0.957 1 95.19 94 PHE A O 1
ATOM 734 N N . GLU A 1 95 ? 6.785 16.188 1.327 1 93.94 95 GLU A N 1
ATOM 735 C CA . GLU A 1 95 ? 7.922 15.852 0.47 1 93.94 95 GLU A CA 1
ATOM 736 C C . GLU A 1 95 ? 8.602 14.57 0.928 1 93.94 95 GLU A C 1
ATOM 738 O O . GLU A 1 95 ? 8.891 13.688 0.115 1 93.94 95 GLU A O 1
ATOM 743 N N . GLU A 1 96 ? 8.875 14.453 2.203 1 92.94 96 GLU A N 1
ATOM 744 C CA . GLU A 1 96 ? 9.531 13.258 2.732 1 92.94 96 GLU A CA 1
ATOM 745 C C . GLU A 1 96 ? 8.633 12.031 2.594 1 92.94 96 GLU A C 1
ATOM 747 O O . GLU A 1 96 ? 9.125 10.914 2.428 1 92.94 96 GLU A O 1
ATOM 752 N N . VAL A 1 97 ? 7.328 12.234 2.703 1 93.38 97 VAL A N 1
ATOM 753 C CA . VAL A 1 97 ? 6.371 11.141 2.521 1 93.38 97 VAL A CA 1
ATOM 754 C C . VAL A 1 97 ? 6.453 10.617 1.091 1 93.38 97 VAL A C 1
ATOM 756 O O . VAL A 1 97 ? 6.438 9.406 0.869 1 93.38 97 VAL A O 1
ATOM 759 N N . PHE A 1 98 ? 6.602 11.516 0.093 1 94.25 98 PHE A N 1
ATOM 760 C CA . PHE A 1 98 ? 6.707 11.109 -1.302 1 94.25 98 PHE A CA 1
ATOM 761 C C . PHE A 1 98 ? 7.969 10.281 -1.527 1 94.25 98 PHE A C 1
ATOM 763 O O . PHE A 1 98 ? 7.934 9.266 -2.229 1 94.25 98 PHE A O 1
ATOM 770 N N . LYS A 1 99 ? 9 10.695 -0.891 1 91.44 99 LYS A N 1
ATOM 771 C CA . LYS A 1 99 ? 10.242 9.938 -0.998 1 91.44 99 LYS A CA 1
ATOM 772 C C . LYS A 1 99 ? 10.078 8.531 -0.421 1 91.44 99 LYS A C 1
ATOM 774 O O . LYS A 1 99 ? 10.594 7.562 -0.981 1 91.44 99 LYS A O 1
ATOM 779 N N . GLN A 1 100 ? 9.438 8.477 0.635 1 88.5 100 GLN A N 1
ATOM 780 C CA . GLN A 1 100 ? 9.164 7.184 1.262 1 88.5 100 GLN A CA 1
ATOM 781 C C . GLN A 1 100 ? 8.328 6.293 0.348 1 88.5 100 GLN A C 1
ATOM 783 O O . GLN A 1 100 ? 8.609 5.102 0.207 1 88.5 100 GLN A O 1
ATOM 788 N N . ILE A 1 101 ? 7.297 6.816 -0.236 1 89.62 101 ILE A N 1
ATOM 789 C CA . ILE A 1 101 ? 6.43 6.074 -1.144 1 89.62 101 ILE A CA 1
ATOM 790 C C . ILE A 1 101 ? 7.25 5.531 -2.312 1 89.62 101 ILE A C 1
ATOM 792 O O . ILE A 1 101 ? 7.102 4.367 -2.695 1 89.62 101 ILE A O 1
ATOM 796 N N . GLU A 1 102 ? 8.117 6.355 -2.84 1 87.12 102 GLU A N 1
ATOM 797 C CA . GLU A 1 102 ? 8.945 5.953 -3.967 1 87.12 102 GLU A CA 1
ATOM 798 C C . GLU A 1 102 ? 9.914 4.84 -3.572 1 87.12 102 GLU A C 1
ATOM 800 O O . GLU A 1 102 ? 10.188 3.938 -4.363 1 87.12 102 GLU A O 1
ATOM 805 N N . SER A 1 103 ? 10.359 4.898 -2.393 1 81.44 103 SER A N 1
ATOM 806 C CA . SER A 1 103 ? 11.344 3.92 -1.931 1 81.44 103 SER A CA 1
ATOM 807 C C . SER A 1 103 ? 10.711 2.541 -1.76 1 81.44 103 SER A C 1
ATOM 809 O O . SER A 1 103 ? 11.328 1.524 -2.078 1 81.44 103 SER A O 1
ATOM 811 N N . VAL A 1 104 ? 9.547 2.479 -1.25 1 71.75 104 VAL A N 1
ATOM 812 C CA . VAL A 1 104 ? 8.852 1.221 -1.017 1 71.75 104 VAL A CA 1
ATOM 813 C C . VAL A 1 104 ? 8.523 0.558 -2.352 1 71.75 104 VAL A C 1
ATOM 815 O O . VAL A 1 104 ? 8.594 -0.667 -2.48 1 71.75 104 VAL A O 1
ATOM 818 N N . ASN A 1 105 ? 8.219 1.32 -3.303 1 64.88 105 ASN A N 1
ATOM 819 C CA . ASN A 1 105 ? 7.801 0.825 -4.609 1 64.88 105 ASN A CA 1
ATOM 820 C C . ASN A 1 105 ? 8.984 0.289 -5.41 1 64.88 105 ASN A C 1
ATOM 822 O O . ASN A 1 105 ? 8.797 -0.437 -6.391 1 64.88 105 ASN A O 1
ATOM 826 N N . GLN A 1 106 ? 10.117 0.628 -5.125 1 60.47 106 GLN A N 1
ATOM 827 C CA . GLN A 1 106 ? 11.32 0.17 -5.805 1 60.47 106 GLN A CA 1
ATOM 828 C C . GLN A 1 106 ? 11.656 -1.271 -5.426 1 60.47 106 GLN A C 1
ATOM 830 O O . GLN A 1 106 ? 12.438 -1.934 -6.109 1 60.47 106 GLN A O 1
ATOM 835 N N . ILE A 1 107 ? 10.992 -1.64 -4.441 1 55.66 107 ILE A N 1
ATOM 836 C CA . ILE A 1 107 ? 11.32 -3.027 -4.129 1 55.66 107 ILE A CA 1
ATOM 837 C C . ILE A 1 107 ? 10.953 -3.922 -5.312 1 55.66 107 ILE A C 1
ATOM 839 O O . ILE A 1 107 ? 10.109 -3.559 -6.133 1 55.66 107 ILE A O 1
ATOM 843 N N . TYR A 1 108 ? 11.375 -5.359 -5.297 1 49.16 108 TYR A N 1
ATOM 844 C CA . TYR A 1 108 ? 11.453 -6.375 -6.344 1 49.16 108 TYR A CA 1
ATOM 845 C C . TYR A 1 108 ? 10.125 -6.5 -7.082 1 49.16 108 TYR A C 1
ATOM 847 O O . TYR A 1 108 ? 9.078 -6.695 -6.461 1 49.16 108 TYR A O 1
ATOM 855 N N . CYS A 1 109 ? 9.945 -5.77 -8.156 1 51.53 109 CYS A N 1
ATOM 856 C CA . CYS A 1 109 ? 8.836 -6.023 -9.078 1 51.53 109 CYS A CA 1
ATOM 857 C C . CYS A 1 109 ? 9.281 -6.926 -10.227 1 51.53 109 CYS A C 1
ATOM 859 O O . CYS A 1 109 ? 10.109 -6.535 -11.039 1 51.53 109 CYS A O 1
ATOM 861 N N . PRO A 1 110 ? 9.305 -8.219 -9.992 1 50.25 110 PRO A N 1
ATOM 862 C CA . PRO A 1 110 ? 9.672 -9.039 -11.156 1 50.25 110 PRO A CA 1
ATOM 863 C C . PRO A 1 110 ? 9.062 -8.523 -12.453 1 50.25 110 PRO A C 1
ATOM 865 O O . PRO A 1 110 ? 9.469 -8.938 -13.539 1 50.25 110 PRO A O 1
ATOM 868 N N . ILE A 1 111 ? 7.809 -7.934 -12.211 1 53.06 111 ILE A N 1
ATOM 869 C CA . ILE A 1 111 ? 7.328 -7.398 -13.477 1 53.06 111 ILE A CA 1
ATOM 870 C C . ILE A 1 111 ? 8.203 -6.219 -13.906 1 53.06 111 ILE A C 1
ATOM 872 O O . ILE A 1 111 ? 8.211 -5.18 -13.242 1 53.06 111 ILE A O 1
ATOM 876 N N . LYS A 1 112 ? 9.492 -6.742 -14.016 1 48.31 112 LYS A N 1
ATOM 877 C CA . LYS A 1 112 ? 10.844 -6.258 -14.242 1 48.31 112 LYS A CA 1
ATOM 878 C C . LYS A 1 112 ? 10.852 -4.77 -14.57 1 48.31 112 LYS A C 1
ATOM 880 O O . LYS A 1 112 ? 11.641 -4.004 -14.008 1 48.31 112 LYS A O 1
ATOM 885 N N . ASN A 1 113 ? 10.461 -4.434 -15.625 1 46.88 113 ASN A N 1
ATOM 886 C CA . ASN A 1 113 ? 10.953 -3.221 -16.266 1 46.88 113 ASN A CA 1
ATOM 887 C C . ASN A 1 113 ? 10.164 -1.99 -15.812 1 46.88 113 ASN A C 1
ATOM 889 O O . ASN A 1 113 ? 10.039 -1.021 -16.562 1 46.88 113 AS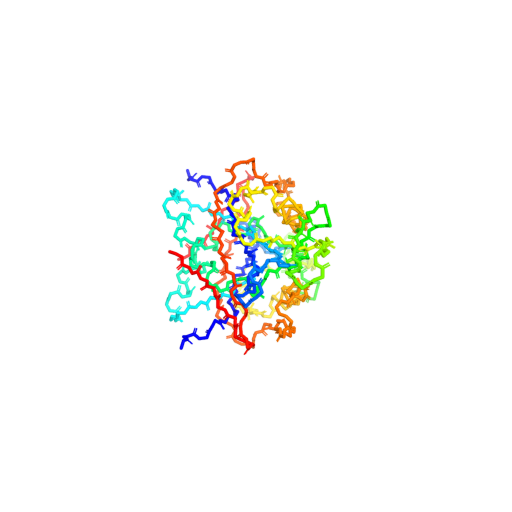N A O 1
ATOM 893 N N . THR A 1 114 ? 9.523 -2.244 -14.703 1 50.5 114 THR A N 1
ATOM 894 C CA . THR A 1 114 ? 8.672 -1.061 -14.656 1 50.5 114 THR A CA 1
ATOM 895 C C . THR A 1 114 ? 9.438 0.139 -14.109 1 50.5 114 THR A C 1
ATOM 897 O O . THR A 1 114 ? 8.938 1.268 -14.148 1 50.5 114 THR A O 1
ATOM 900 N N . GLY A 1 115 ? 10.75 -0.055 -14.039 1 55.38 115 GLY A N 1
ATOM 901 C CA . GLY A 1 115 ? 11.492 1.097 -13.555 1 55.38 115 GLY A CA 1
ATOM 902 C C . GLY A 1 115 ? 10.992 1.604 -12.219 1 55.38 115 GLY A C 1
ATOM 903 O O . GLY A 1 115 ? 10.039 1.064 -11.656 1 55.38 115 GLY A O 1
ATOM 904 N N . ALA A 1 116 ? 11.695 2.51 -11.625 1 62.16 116 ALA A N 1
ATOM 905 C CA . ALA A 1 116 ? 11.383 3.16 -10.352 1 62.16 116 ALA A CA 1
ATOM 906 C C . ALA A 1 116 ? 10.062 3.916 -10.43 1 62.16 116 ALA A C 1
ATOM 908 O O . ALA A 1 116 ? 9.781 4.59 -11.43 1 62.16 116 ALA A O 1
ATOM 909 N N . VAL A 1 117 ? 9.156 3.533 -9.508 1 74.5 117 VAL A N 1
ATOM 910 C CA . VAL A 1 117 ? 7.914 4.301 -9.406 1 74.5 117 VAL A CA 1
ATOM 911 C C . VAL A 1 117 ? 8.203 5.68 -8.82 1 74.5 117 VAL A C 1
ATOM 913 O O . VAL A 1 117 ? 8.867 5.797 -7.789 1 74.5 117 VAL A O 1
ATOM 916 N N . LYS A 1 118 ? 7.887 6.691 -9.641 1 83.62 118 LYS A N 1
ATOM 917 C CA . LYS A 1 118 ? 8.039 8.062 -9.172 1 83.62 118 LYS A CA 1
ATOM 918 C C . LYS A 1 118 ? 6.676 8.719 -8.945 1 83.62 118 LYS A C 1
ATOM 920 O O . LYS A 1 118 ? 5.75 8.531 -9.734 1 83.62 118 LYS A O 1
ATOM 925 N N . VAL A 1 119 ? 6.645 9.453 -7.832 1 91.44 119 VAL A N 1
ATOM 926 C CA . VAL A 1 119 ? 5.457 10.273 -7.609 1 91.44 119 VAL A CA 1
ATOM 927 C C . VAL A 1 119 ? 5.418 11.414 -8.625 1 91.44 119 VAL A C 1
ATOM 929 O O . VAL A 1 119 ? 6.371 12.188 -8.734 1 91.44 119 VAL A O 1
ATOM 932 N N . PRO A 1 120 ? 4.352 11.5 -9.375 1 90.06 120 PRO A N 1
ATOM 933 C CA . PRO A 1 120 ? 4.258 12.594 -10.344 1 90.06 120 PRO A CA 1
ATOM 934 C C . PRO A 1 120 ? 4.254 13.969 -9.68 1 90.06 120 PRO A C 1
ATOM 936 O O . PRO A 1 120 ? 3.916 14.086 -8.5 1 90.06 120 PRO A O 1
ATOM 939 N N . ASP A 1 121 ? 4.52 14.992 -10.461 1 88.19 121 ASP A N 1
ATOM 940 C CA . ASP A 1 121 ? 4.551 16.359 -9.961 1 88.19 121 ASP A CA 1
ATOM 941 C C . ASP A 1 121 ? 3.174 16.797 -9.469 1 88.19 121 ASP A C 1
ATOM 943 O O . ASP A 1 121 ? 3.064 17.516 -8.477 1 88.19 121 ASP A O 1
ATOM 947 N N . GLU A 1 122 ? 2.178 16.328 -10.188 1 88.62 122 GLU A N 1
ATOM 948 C CA . GLU A 1 122 ? 0.799 16.641 -9.828 1 88.62 122 GLU A CA 1
ATOM 949 C C . GLU A 1 122 ? -0.04 15.375 -9.688 1 88.62 122 GLU A C 1
ATOM 951 O O . GLU A 1 122 ? -0.944 15.133 -10.484 1 88.62 122 GLU A O 1
ATOM 956 N N . PRO A 1 123 ? 0.231 14.68 -8.664 1 92.56 123 PRO A N 1
ATOM 957 C CA . PRO A 1 123 ? -0.553 13.461 -8.492 1 92.56 123 PRO A CA 1
ATOM 958 C C . PRO A 1 123 ? -1.999 13.734 -8.086 1 92.56 123 PRO A C 1
ATOM 960 O O . PRO A 1 123 ? -2.287 14.773 -7.48 1 92.56 123 PRO A O 1
ATOM 963 N N . LEU A 1 124 ? -2.865 12.844 -8.539 1 96.25 124 LEU A N 1
ATOM 964 C CA . LEU A 1 124 ? -4.184 12.82 -7.914 1 96.25 124 LEU A CA 1
ATOM 965 C C . LEU A 1 124 ? -4.09 12.359 -6.461 1 96.25 124 LEU A C 1
ATOM 967 O O . LEU A 1 124 ? -3.467 11.336 -6.172 1 96.25 124 LEU A O 1
ATOM 971 N N . TYR A 1 125 ? -4.637 13.234 -5.57 1 95.88 125 TYR A N 1
ATOM 972 C CA . TYR A 1 125 ? -4.465 12.891 -4.16 1 95.88 125 TYR A CA 1
ATOM 973 C C . TYR A 1 125 ? -5.684 13.312 -3.346 1 95.88 125 TYR A C 1
ATOM 975 O O . TYR A 1 125 ? -6.508 14.102 -3.811 1 95.88 125 TYR A O 1
ATOM 983 N N . VAL A 1 126 ? -5.828 12.688 -2.162 1 95.5 126 VAL A N 1
ATOM 984 C CA . VAL A 1 126 ? -6.758 13.062 -1.102 1 95.5 126 VAL A CA 1
ATOM 985 C C . VAL A 1 126 ? -5.996 13.273 0.204 1 95.5 126 VAL A C 1
ATOM 987 O O . VAL A 1 126 ? -5.164 12.445 0.583 1 95.5 126 VAL A O 1
ATOM 990 N N . ILE A 1 127 ? -6.156 14.406 0.846 1 93.62 127 ILE A N 1
ATOM 991 C CA . ILE A 1 127 ? -5.594 14.672 2.166 1 93.62 127 ILE A CA 1
ATOM 992 C C . ILE A 1 127 ? -6.68 14.523 3.229 1 93.62 127 ILE A C 1
ATOM 994 O O . ILE A 1 127 ? -7.758 15.117 3.109 1 93.62 127 ILE A O 1
ATOM 998 N N . THR A 1 128 ? -6.402 13.734 4.242 1 92.62 128 THR A N 1
ATOM 999 C CA . THR A 1 128 ? -7.391 13.469 5.281 1 92.62 128 THR A CA 1
ATOM 1000 C C . THR A 1 128 ? -6.797 13.711 6.664 1 92.62 128 THR A C 1
ATOM 1002 O O . THR A 1 128 ? -5.801 13.086 7.039 1 92.62 128 THR A O 1
ATOM 1005 N N . PRO A 1 129 ? -7.375 14.57 7.449 1 90.06 129 PRO A N 1
ATOM 1006 C CA . PRO A 1 129 ? -6.938 14.719 8.844 1 90.06 129 PRO A CA 1
ATOM 1007 C C . PRO A 1 129 ? -7.316 13.516 9.703 1 90.06 129 PRO A C 1
ATOM 1009 O O . PRO A 1 129 ? -8.414 12.969 9.562 1 90.06 129 PRO A O 1
ATOM 1012 N N . ILE A 1 130 ? -6.375 13.109 10.484 1 88.06 130 ILE A N 1
ATOM 1013 C CA . ILE A 1 130 ? -6.625 12.086 1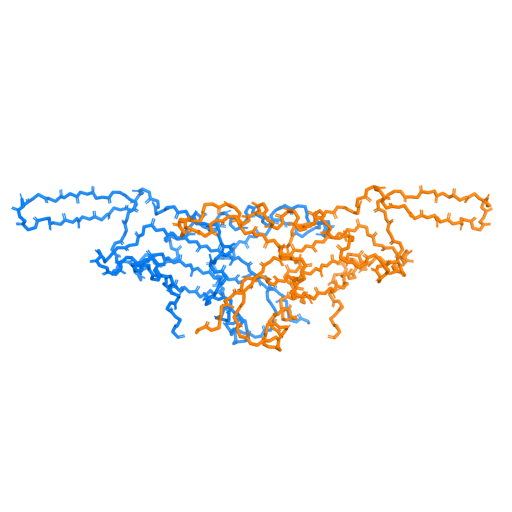1.5 1 88.06 130 ILE A CA 1
ATOM 1014 C C . ILE A 1 130 ? -6.656 12.734 12.883 1 88.06 130 ILE A C 1
ATOM 1016 O O . ILE A 1 130 ? -5.668 13.32 13.328 1 88.06 130 ILE A O 1
ATOM 1020 N N . GLU A 1 131 ? -7.801 12.641 13.422 1 83 131 GLU A N 1
ATOM 1021 C CA . GLU A 1 131 ? -7.945 13.203 14.758 1 83 131 GLU A CA 1
ATOM 1022 C C . GLU A 1 131 ? -7.609 12.156 15.828 1 83 131 GLU A C 1
ATOM 1024 O O . GLU A 1 131 ? -8.07 11.016 15.758 1 83 131 GLU A O 1
ATOM 1029 N N . TYR A 1 132 ? -6.727 12.617 16.641 1 71.31 132 TYR A N 1
ATOM 1030 C CA . TYR A 1 132 ? -6.379 11.812 17.812 1 71.31 132 TYR A CA 1
ATOM 1031 C C . TYR A 1 132 ? -6.852 12.477 19.094 1 71.31 132 TYR A C 1
ATOM 1033 O O . TYR A 1 132 ? -6.469 13.609 19.391 1 71.31 132 TYR A O 1
ATOM 1041 N N . SER A 1 133 ? -7.922 11.898 19.625 1 65.19 133 SER A N 1
ATOM 1042 C CA . SER A 1 133 ? -8.422 12.438 20.891 1 65.19 133 SER A CA 1
ATOM 1043 C C . SER A 1 133 ? -8.734 11.328 21.891 1 65.19 133 SER A C 1
ATOM 1045 O O . SER A 1 133 ? -9.477 10.398 21.578 1 65.19 133 SER A O 1
ATOM 1047 N N . ASN A 1 134 ? -8.141 11.453 23.109 1 64.19 134 ASN A N 1
ATOM 1048 C CA . ASN A 1 134 ? -8.391 10.523 24.203 1 64.19 134 ASN A CA 1
ATOM 1049 C C . ASN A 1 134 ? -8.281 9.07 23.75 1 64.19 134 ASN A C 1
ATOM 1051 O O . ASN A 1 134 ? -9.141 8.25 24.062 1 64.19 134 ASN A O 1
ATOM 1055 N N . GLY A 1 135 ? -7.332 8.766 22.906 1 62.41 135 GLY A N 1
ATOM 1056 C CA . GLY A 1 135 ? -7.102 7.402 22.469 1 62.41 135 GLY A CA 1
ATOM 1057 C C . GLY A 1 135 ? -7.922 7.016 21.266 1 62.41 135 GLY A C 1
ATOM 1058 O O . GLY A 1 135 ? -7.797 5.898 20.75 1 62.41 135 GLY A O 1
ATOM 1059 N N . MET A 1 136 ? -8.836 7.938 20.953 1 66.19 136 MET A N 1
ATOM 1060 C CA . MET A 1 136 ? -9.672 7.656 19.781 1 66.19 136 MET A CA 1
ATOM 1061 C C . MET A 1 136 ? -9.055 8.242 18.516 1 66.19 136 MET A C 1
ATOM 1063 O O . MET A 1 136 ? -8.492 9.344 18.547 1 66.19 136 MET A O 1
ATOM 1067 N N . ILE A 1 137 ? -9 7.402 17.5 1 72.5 137 ILE A N 1
ATOM 1068 C CA . ILE A 1 137 ? -8.477 7.805 16.203 1 72.5 137 ILE A CA 1
ATOM 1069 C C . ILE A 1 137 ? -9.609 7.824 15.172 1 72.5 137 ILE A C 1
ATOM 1071 O O . ILE A 1 137 ? -10.344 6.844 15.031 1 72.5 137 ILE A O 1
ATOM 1075 N N . LYS A 1 138 ? -9.773 9 14.602 1 79 138 LYS A N 1
ATOM 1076 C CA . LYS A 1 138 ? -10.836 9.117 13.617 1 79 138 LYS A CA 1
ATOM 1077 C C . LYS A 1 138 ? -10.359 9.891 12.391 1 79 138 LYS A C 1
ATOM 1079 O O . LYS A 1 138 ? -9.773 10.969 12.516 1 79 138 LYS A O 1
ATOM 1084 N N . ALA A 1 139 ? -10.57 9.266 11.266 1 82.44 139 ALA A N 1
ATOM 1085 C CA . ALA A 1 139 ? -10.352 9.992 10.023 1 82.44 139 ALA A CA 1
ATOM 1086 C C . ALA A 1 139 ? -11.492 10.969 9.75 1 82.44 139 ALA A C 1
ATOM 1088 O O . ALA A 1 139 ? -12.664 10.602 9.852 1 82.44 139 ALA A O 1
ATOM 1089 N N . ILE A 1 140 ? -11.164 12.164 9.539 1 78.75 140 ILE A N 1
ATOM 1090 C CA . ILE A 1 140 ? -12.148 13.164 9.156 1 78.75 140 ILE A CA 1
ATOM 1091 C C . ILE A 1 140 ? -12.281 13.211 7.637 1 78.75 140 ILE A C 1
ATOM 1093 O O . ILE A 1 140 ? -11.383 13.703 6.945 1 78.75 140 ILE A O 1
ATOM 1097 N N . THR A 1 141 ? -13.242 12.445 7.117 1 71.88 141 THR A N 1
ATOM 1098 C CA . THR A 1 141 ? -13.414 12.367 5.672 1 71.88 141 THR A CA 1
ATOM 1099 C C . THR A 1 141 ? -14.469 13.359 5.199 1 71.88 141 THR A C 1
ATOM 1101 O O . THR A 1 141 ? -15.5 13.547 5.855 1 71.88 141 THR A O 1
ATOM 1104 N N . GLY A 1 142 ? -14.055 14.359 4.312 1 61.34 142 GLY A N 1
ATOM 1105 C CA . GLY A 1 142 ? -15 15.32 3.773 1 61.34 142 GLY A CA 1
ATOM 1106 C C . GLY A 1 142 ? -15.836 14.758 2.635 1 61.34 142 GLY A C 1
ATOM 1107 O O . GLY A 1 142 ? -15.484 13.727 2.051 1 61.34 142 GLY A O 1
ATOM 1108 N N . MET B 1 1 ? -19.453 1.629 14.992 1 39.34 1 MET B N 1
ATOM 1109 C CA . MET B 1 1 ? -18.594 2.094 13.898 1 39.34 1 MET B CA 1
ATOM 1110 C C . MET B 1 1 ? -17.875 0.924 13.234 1 39.34 1 MET B C 1
ATOM 1112 O O . MET B 1 1 ? -17.312 0.07 13.914 1 39.34 1 MET B O 1
ATOM 1116 N N . ASN B 1 2 ? -18.328 0.413 12.156 1 53 2 ASN B N 1
ATOM 1117 C CA . ASN B 1 2 ? -17.828 -0.855 11.633 1 53 2 ASN B CA 1
ATOM 1118 C C . ASN B 1 2 ? -16.312 -0.885 11.586 1 53 2 ASN B C 1
ATOM 1120 O O . ASN B 1 2 ? -15.68 0.078 11.141 1 53 2 ASN B O 1
ATOM 1124 N N . LYS B 1 3 ? -15.664 -1.645 12.453 1 74.94 3 LYS B N 1
ATOM 1125 C CA . LYS B 1 3 ? -14.234 -1.775 12.719 1 74.94 3 LYS B CA 1
ATOM 1126 C C . LYS B 1 3 ? -13.469 -2.111 11.445 1 74.94 3 LYS B C 1
ATOM 1128 O O . LYS B 1 3 ? -13.883 -2.975 10.672 1 74.94 3 LYS B O 1
ATOM 1133 N N . SER B 1 4 ? -12.57 -1.252 11.039 1 86.69 4 SER B N 1
ATOM 1134 C CA . SER B 1 4 ? -11.688 -1.532 9.914 1 86.69 4 SER B CA 1
ATOM 1135 C C . SER B 1 4 ? -10.898 -2.818 10.141 1 86.69 4 SER B C 1
ATOM 1137 O O . SER B 1 4 ? -10.648 -3.211 11.281 1 86.69 4 SER B O 1
ATOM 1139 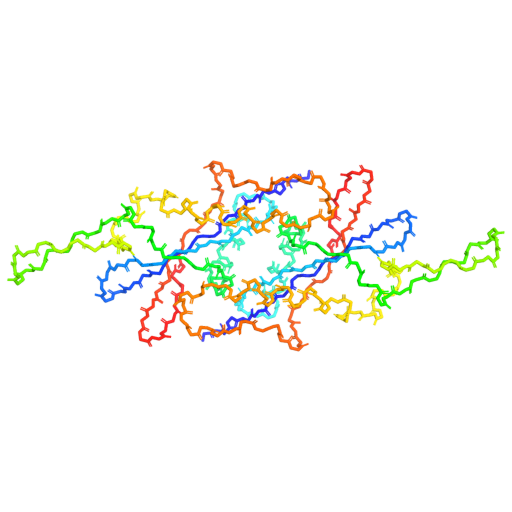N N . GLU B 1 5 ? -10.727 -3.551 9.102 1 91.25 5 GLU B N 1
ATOM 1140 C CA . GLU B 1 5 ? -9.891 -4.742 9.188 1 91.25 5 GLU B CA 1
ATOM 1141 C C . GLU B 1 5 ? -8.906 -4.812 8.023 1 91.25 5 GLU B C 1
ATOM 1143 O O . GLU B 1 5 ? -9.133 -4.203 6.973 1 91.25 5 GLU B O 1
ATOM 1148 N N . LEU B 1 6 ? -7.875 -5.523 8.305 1 93.19 6 LEU B N 1
ATOM 1149 C CA . LEU B 1 6 ? -6.871 -5.719 7.258 1 93.19 6 LEU B CA 1
ATOM 1150 C C . LEU B 1 6 ? -7.363 -6.715 6.215 1 93.19 6 LEU B C 1
ATOM 1152 O O . LEU B 1 6 ? -7.637 -7.875 6.535 1 93.19 6 LEU B O 1
ATOM 1156 N N . CYS B 1 7 ? -7.551 -6.242 4.973 1 96.38 7 CYS B N 1
ATOM 1157 C CA . CYS B 1 7 ? -7.887 -7.047 3.807 1 96.38 7 CYS B CA 1
ATOM 1158 C C . CYS B 1 7 ? -6.703 -7.137 2.848 1 96.38 7 CYS B C 1
ATOM 1160 O O . CYS B 1 7 ? -5.812 -6.289 2.877 1 96.38 7 CYS B O 1
ATOM 1162 N N . ILE B 1 8 ? -6.738 -8.18 1.998 1 96.5 8 ILE B N 1
ATOM 1163 C CA . ILE B 1 8 ? -5.484 -8.438 1.298 1 96.5 8 ILE B CA 1
ATOM 1164 C C . ILE B 1 8 ? -5.762 -8.695 -0.181 1 96.5 8 ILE B C 1
ATOM 1166 O O . ILE B 1 8 ? -6.691 -9.43 -0.527 1 96.5 8 ILE B O 1
ATOM 1170 N N . ASN B 1 9 ? -5.043 -8.016 -1.037 1 96.44 9 ASN B N 1
ATOM 1171 C CA . ASN B 1 9 ? -4.906 -8.461 -2.42 1 96.44 9 ASN B CA 1
ATOM 1172 C C . ASN B 1 9 ? -3.652 -9.305 -2.617 1 96.44 9 ASN B C 1
ATOM 1174 O O . ASN B 1 9 ? -2.578 -8.953 -2.129 1 96.44 9 ASN B O 1
ATOM 1178 N N . LEU B 1 10 ? -3.834 -10.414 -3.314 1 95 10 LEU B N 1
ATOM 1179 C CA . LEU B 1 10 ? -2.75 -11.312 -3.686 1 95 10 LEU B CA 1
ATOM 1180 C C . LEU B 1 10 ? -2.652 -11.445 -5.203 1 95 10 LEU B C 1
ATOM 1182 O O . LEU B 1 10 ? -3.672 -11.508 -5.895 1 95 10 LEU B O 1
ATOM 1186 N N . TRP B 1 11 ? -1.405 -11.477 -5.668 1 92.38 11 TRP B N 1
ATOM 1187 C CA . TRP B 1 11 ? -1.17 -11.641 -7.098 1 92.38 11 TRP B CA 1
ATOM 1188 C C . TRP B 1 11 ? -0.151 -12.75 -7.355 1 92.38 11 TRP B C 1
ATOM 1190 O O . TRP B 1 11 ? 0.715 -13.008 -6.52 1 92.38 11 TRP B O 1
ATOM 1200 N N . PHE B 1 12 ? -0.268 -13.367 -8.484 1 90.25 12 PHE B N 1
ATOM 1201 C CA . PHE B 1 12 ? 0.78 -14.25 -8.977 1 90.25 12 PHE B CA 1
ATOM 1202 C C . PHE B 1 12 ? 1.007 -14.039 -10.469 1 90.25 12 PHE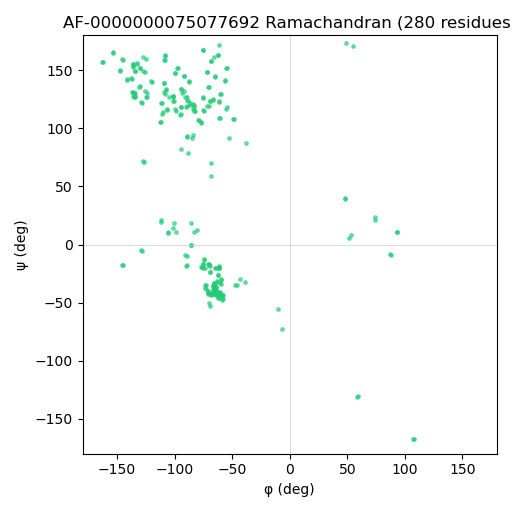 B C 1
ATOM 1204 O O . PHE B 1 12 ? 0.064 -13.758 -11.211 1 90.25 12 PHE B O 1
ATOM 1211 N N . CYS B 1 13 ? 2.182 -14.133 -10.812 1 87 13 CYS B N 1
ATOM 1212 C CA . CYS B 1 13 ? 2.562 -13.984 -12.211 1 87 13 CYS B CA 1
ATOM 1213 C C . CYS B 1 13 ? 2.447 -15.312 -12.953 1 87 13 CYS B C 1
ATOM 1215 O O . CYS B 1 13 ? 3.141 -16.266 -12.625 1 87 13 CYS B O 1
ATOM 1217 N N . PHE B 1 14 ? 1.596 -15.258 -14.008 1 82.88 14 PHE B N 1
ATOM 1218 C CA . PHE B 1 14 ? 1.319 -16.453 -14.797 1 82.88 14 PHE B CA 1
ATOM 1219 C C . PHE B 1 14 ? 1.908 -16.328 -16.188 1 82.88 14 PHE B C 1
ATOM 1221 O O . PHE B 1 14 ? 1.517 -15.445 -16.953 1 82.88 14 PHE B O 1
ATOM 1228 N N . ASP B 1 15 ? 2.9 -17.172 -16.391 1 76.12 15 ASP B N 1
ATOM 1229 C CA . ASP B 1 15 ? 3.385 -17.312 -17.766 1 76.12 15 ASP B CA 1
ATOM 1230 C C . ASP B 1 15 ? 2.459 -18.203 -18.578 1 76.12 15 ASP B C 1
ATOM 1232 O O . ASP B 1 15 ? 2.504 -19.438 -18.469 1 76.12 15 ASP B O 1
ATOM 1236 N N . LYS B 1 16 ? 1.709 -17.625 -19.453 1 75.62 16 LYS B N 1
ATOM 1237 C CA . LYS B 1 16 ? 0.707 -18.359 -20.203 1 75.62 16 LYS B CA 1
ATOM 1238 C C . LYS B 1 16 ? 1.362 -19.391 -21.141 1 75.62 16 LYS B C 1
ATOM 1240 O O . LYS B 1 16 ? 0.833 -20.484 -21.328 1 75.62 16 LYS B O 1
ATOM 1245 N N . GLU B 1 17 ? 2.418 -19.047 -21.703 1 75.75 17 GLU B N 1
ATOM 1246 C CA . GLU B 1 17 ? 3.092 -19.938 -22.641 1 75.75 17 GLU B CA 1
ATOM 1247 C C . GLU B 1 17 ? 3.676 -21.156 -21.938 1 75.75 17 GLU B C 1
ATOM 1249 O O . GLU B 1 17 ? 3.506 -22.297 -22.391 1 75.75 17 GLU B O 1
ATOM 1254 N N . ALA B 1 18 ? 4.309 -20.875 -20.766 1 74.38 18 ALA B N 1
ATOM 1255 C CA . ALA B 1 18 ? 4.98 -21.969 -20.062 1 74.38 18 ALA B CA 1
ATOM 1256 C C . ALA B 1 18 ? 4.023 -22.656 -19.094 1 74.38 18 ALA B C 1
ATOM 1258 O O . ALA B 1 18 ? 4.262 -23.797 -18.688 1 74.38 18 ALA B O 1
ATOM 1259 N N . GLY B 1 19 ? 2.916 -22 -18.75 1 78.81 19 GLY B N 1
ATOM 1260 C CA . GLY B 1 19 ? 1.909 -22.578 -17.859 1 78.81 19 GLY B CA 1
ATOM 1261 C C . GLY B 1 19 ? 2.338 -22.609 -16.406 1 78.81 19 GLY B C 1
ATOM 1262 O O . GLY B 1 19 ? 1.902 -23.484 -15.648 1 78.81 19 GLY B O 1
ATOM 1263 N N . PHE B 1 20 ? 3.334 -21.734 -16.031 1 83.88 20 PHE B N 1
ATOM 1264 C CA . PHE B 1 20 ? 3.838 -21.75 -14.656 1 83.88 20 PHE B CA 1
ATOM 1265 C C . PHE B 1 20 ? 3.744 -20.375 -14.023 1 83.88 20 PHE B C 1
ATOM 1267 O O . PHE B 1 20 ? 3.559 -19.375 -14.719 1 83.88 20 PHE B O 1
ATOM 1274 N N . VAL B 1 21 ? 3.779 -20.406 -12.688 1 86.88 21 VAL B N 1
ATOM 1275 C CA . VAL B 1 21 ? 3.881 -19.219 -11.844 1 86.88 21 VAL B CA 1
ATOM 1276 C C . VAL B 1 21 ? 5.277 -19.141 -11.234 1 86.88 21 VAL B C 1
ATOM 1278 O O . VAL B 1 21 ? 5.789 -20.109 -10.695 1 86.88 21 VAL B O 1
ATOM 1281 N N . ASP B 1 22 ? 5.859 -17.922 -11.312 1 84.5 22 ASP B N 1
ATOM 1282 C CA . ASP B 1 22 ? 7.23 -17.844 -10.82 1 84.5 22 ASP B CA 1
ATOM 1283 C C . ASP B 1 22 ? 7.395 -16.688 -9.836 1 84.5 22 ASP B C 1
ATOM 1285 O O . ASP B 1 22 ? 8.453 -16.531 -9.227 1 84.5 22 ASP B O 1
ATOM 1289 N N . ALA B 1 23 ? 6.344 -15.914 -9.664 1 88.56 23 ALA B N 1
ATOM 1290 C CA . ALA B 1 23 ? 6.418 -14.82 -8.703 1 88.56 23 ALA B CA 1
ATOM 1291 C C . ALA B 1 23 ? 5.066 -14.57 -8.047 1 88.56 23 ALA B C 1
ATOM 1293 O O . ALA B 1 23 ? 4.02 -14.82 -8.656 1 88.56 23 ALA B O 1
ATOM 1294 N N . ILE B 1 24 ? 5.109 -14.109 -6.832 1 90.81 24 ILE B N 1
ATOM 1295 C CA . ILE B 1 24 ? 3.912 -13.797 -6.066 1 90.81 24 ILE B CA 1
ATOM 1296 C C . ILE B 1 24 ? 4.098 -12.461 -5.348 1 90.81 24 ILE B C 1
ATOM 1298 O O . ILE B 1 24 ? 5.227 -12.023 -5.113 1 90.81 24 ILE B O 1
ATOM 1302 N N . ALA B 1 25 ? 3.004 -11.805 -5.047 1 91.75 25 ALA B N 1
ATOM 1303 C CA . ALA B 1 25 ? 2.996 -10.531 -4.332 1 91.75 25 ALA B CA 1
ATOM 1304 C C . ALA B 1 25 ? 1.685 -10.336 -3.578 1 91.75 25 ALA B C 1
ATOM 1306 O O . ALA B 1 25 ? 0.717 -11.062 -3.801 1 91.75 25 ALA B O 1
ATOM 1307 N N . GLY B 1 26 ? 1.706 -9.406 -2.689 1 94.12 26 GLY B N 1
ATOM 1308 C CA . GLY B 1 26 ? 0.499 -9.023 -1.975 1 94.12 26 GLY B CA 1
ATOM 1309 C C .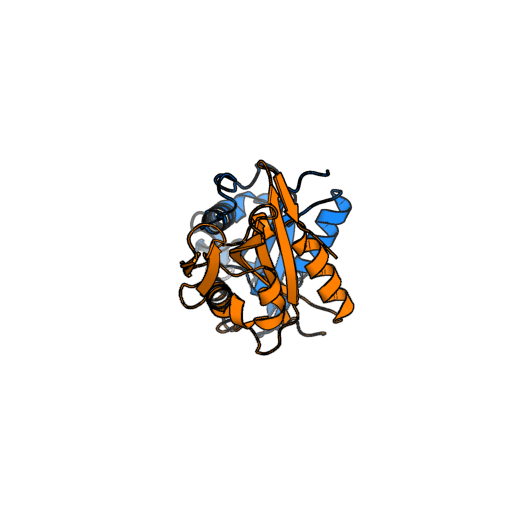 GLY B 1 26 ? 0.604 -7.668 -1.304 1 94.12 26 GLY B C 1
ATOM 1310 O O . GLY B 1 26 ? 1.707 -7.164 -1.078 1 94.12 26 GLY B O 1
ATOM 1311 N N . ARG B 1 27 ? -0.492 -7.074 -1.058 1 93.69 27 ARG B N 1
ATOM 1312 C CA . ARG B 1 27 ? -0.59 -5.82 -0.318 1 93.69 27 ARG B CA 1
ATOM 1313 C C . ARG B 1 27 ? -1.803 -5.824 0.607 1 93.69 27 ARG B C 1
ATOM 1315 O O . ARG B 1 27 ? -2.855 -6.363 0.258 1 93.69 27 ARG B O 1
ATOM 1322 N N . GLY B 1 28 ? -1.599 -5.242 1.744 1 94.31 28 GLY B N 1
ATOM 1323 C CA . GLY B 1 28 ? -2.688 -5.098 2.695 1 94.31 28 GLY B CA 1
ATOM 1324 C C . GLY B 1 28 ? -3.316 -3.717 2.68 1 94.31 28 GLY B C 1
ATOM 1325 O O . GLY B 1 28 ? -2.639 -2.725 2.402 1 94.31 28 GLY B O 1
ATOM 1326 N N . TYR B 1 29 ? -4.602 -3.748 2.961 1 94.5 29 TYR B N 1
ATOM 1327 C CA . TYR B 1 29 ? -5.406 -2.535 3.061 1 94.5 29 TYR B CA 1
ATOM 1328 C C . TYR B 1 29 ? -6.332 -2.594 4.27 1 94.5 29 TYR B C 1
ATOM 1330 O O . TYR B 1 29 ? -7.07 -3.566 4.445 1 94.5 29 TYR B O 1
ATOM 1338 N N . PHE B 1 30 ? -6.324 -1.533 5.031 1 92.56 30 PHE B N 1
ATOM 1339 C CA . PHE B 1 30 ? -7.367 -1.451 6.051 1 92.56 30 PHE B CA 1
ATOM 1340 C C . PHE B 1 30 ? -8.648 -0.882 5.461 1 92.56 30 PHE B C 1
ATOM 1342 O O . PHE B 1 30 ? -8.664 0.239 4.949 1 92.56 30 PHE B O 1
ATOM 1349 N N . LEU B 1 31 ? -9.727 -1.688 5.551 1 94.06 31 LEU B N 1
ATOM 1350 C CA . LEU B 1 31 ? -10.984 -1.3 4.93 1 94.06 31 LEU B CA 1
ATOM 1351 C C . LEU B 1 31 ? -12.125 -1.36 5.941 1 94.06 31 LEU B C 1
ATOM 1353 O O . LEU B 1 31 ? -12.133 -2.211 6.832 1 94.06 31 LEU B O 1
ATOM 1357 N N . ASN B 1 32 ? -13.062 -0.469 5.695 1 92.5 32 ASN B N 1
ATOM 1358 C CA . ASN B 1 32 ? -14.312 -0.455 6.453 1 92.5 32 ASN B CA 1
ATOM 1359 C C . ASN B 1 32 ? -15.484 -0.922 5.598 1 92.5 32 ASN B C 1
ATOM 1361 O O . ASN B 1 32 ? -15.391 -0.969 4.371 1 92.5 32 ASN B O 1
ATOM 1365 N N . GLY B 1 33 ? -16.656 -1.314 6.359 1 92.88 33 GLY B N 1
ATOM 1366 C CA . GLY B 1 33 ? -17.891 -1.626 5.641 1 92.88 33 GLY B CA 1
ATOM 1367 C C . GLY B 1 33 ? -18.219 -3.107 5.629 1 92.88 33 GLY B C 1
ATOM 1368 O O . GLY B 1 33 ? -17.625 -3.883 6.391 1 92.88 33 GLY B O 1
ATOM 1369 N N . SER B 1 34 ? -19.141 -3.482 4.824 1 95 34 SER B N 1
ATOM 1370 C CA . SER B 1 34 ? -19.547 -4.875 4.676 1 95 34 SER B CA 1
ATOM 1371 C C . SER B 1 34 ? -18.531 -5.676 3.877 1 95 34 SER B C 1
ATOM 1373 O O . SER B 1 34 ? -17.656 -5.098 3.225 1 95 34 SER B O 1
ATOM 1375 N N . ASP B 1 35 ? -18.703 -7 3.934 1 94.81 35 ASP B N 1
ATOM 1376 C CA . ASP B 1 35 ? -17.828 -7.867 3.15 1 94.81 35 ASP B CA 1
ATOM 1377 C C . ASP B 1 35 ? -17.938 -7.562 1.658 1 94.81 35 ASP B C 1
ATOM 1379 O O . ASP B 1 35 ? -16.938 -7.617 0.929 1 94.81 35 ASP B O 1
ATOM 1383 N N . GLU B 1 36 ? -19.125 -7.195 1.25 1 95.75 36 GLU B N 1
ATOM 1384 C CA . GLU B 1 36 ? -19.344 -6.863 -0.155 1 95.75 36 GLU B CA 1
ATOM 1385 C C . GLU B 1 36 ? -18.609 -5.582 -0.541 1 95.75 36 GLU B C 1
ATOM 1387 O O . GLU B 1 36 ? -17.984 -5.508 -1.606 1 95.75 36 GLU B O 1
ATOM 1392 N N . GLN B 1 37 ? -18.656 -4.566 0.303 1 95.44 37 GLN B N 1
ATOM 1393 C CA . GLN B 1 37 ? -17.984 -3.297 0.052 1 95.44 37 GLN B CA 1
ATOM 1394 C C . GLN B 1 37 ? -16.469 -3.465 0.051 1 95.44 37 GLN B C 1
ATOM 1396 O O . GLN B 1 37 ? -15.781 -2.92 -0.812 1 95.44 37 GLN B O 1
ATOM 1401 N N . LYS B 1 38 ? -16.016 -4.23 0.996 1 96.88 38 LYS B N 1
ATOM 1402 C CA . LYS B 1 38 ? -14.578 -4.473 1.088 1 96.88 38 LYS B CA 1
ATOM 1403 C C . LYS B 1 38 ? -14.078 -5.254 -0.123 1 96.88 38 LYS B C 1
ATOM 1405 O O . LYS B 1 38 ? -13.039 -4.914 -0.696 1 96.88 38 LYS B O 1
ATOM 1410 N N . THR B 1 39 ? -14.82 -6.219 -0.533 1 96.5 39 THR B N 1
ATOM 1411 C CA . THR B 1 39 ? -14.438 -7.008 -1.697 1 96.5 39 THR B CA 1
ATOM 1412 C C . THR B 1 39 ? -14.43 -6.148 -2.957 1 96.5 39 THR B C 1
ATOM 1414 O O . THR B 1 39 ? -13.547 -6.281 -3.803 1 96.5 39 THR B O 1
ATOM 1417 N N . ALA B 1 40 ? -15.414 -5.273 -3.043 1 96 40 ALA B N 1
ATOM 1418 C CA . ALA B 1 40 ? -15.469 -4.379 -4.195 1 96 40 ALA B CA 1
ATOM 1419 C C . ALA B 1 40 ? -14.234 -3.477 -4.242 1 96 40 ALA B C 1
ATOM 1421 O O . ALA B 1 40 ? -13.656 -3.266 -5.309 1 96 40 ALA B O 1
ATOM 1422 N N . ALA B 1 41 ? -13.836 -2.934 -3.123 1 96.25 41 ALA B N 1
ATOM 1423 C CA . ALA B 1 41 ? -12.641 -2.096 -3.051 1 96.25 41 ALA B CA 1
ATOM 1424 C C . ALA B 1 41 ? -11.391 -2.887 -3.438 1 96.25 41 ALA B C 1
ATOM 1426 O O . ALA B 1 41 ? -10.547 -2.395 -4.188 1 96.25 41 ALA B O 1
ATOM 1427 N N . LEU B 1 42 ? -11.281 -4.133 -2.947 1 97.25 42 LEU B N 1
ATOM 1428 C CA . LEU B 1 42 ? -10.148 -4.988 -3.273 1 97.25 42 LEU B CA 1
ATOM 1429 C C . LEU B 1 42 ? -10.07 -5.242 -4.777 1 97.25 42 LEU B C 1
ATOM 1431 O O . LEU B 1 42 ? -8.984 -5.211 -5.363 1 97.25 42 LEU B O 1
ATOM 1435 N N . LYS B 1 43 ? -11.211 -5.465 -5.363 1 95.88 43 LYS B N 1
ATOM 1436 C CA . LYS B 1 43 ? -11.227 -5.766 -6.793 1 95.88 43 LYS B CA 1
ATOM 1437 C C . LYS B 1 43 ? -10.781 -4.559 -7.613 1 95.88 43 LYS B C 1
ATOM 1439 O O . LYS B 1 43 ? -10.078 -4.703 -8.617 1 95.88 43 LYS B O 1
ATOM 1444 N N . ILE B 1 44 ? -11.211 -3.377 -7.18 1 94.5 44 ILE B N 1
ATOM 1445 C CA . ILE B 1 44 ? -10.758 -2.154 -7.84 1 94.5 44 ILE B CA 1
ATOM 1446 C C . ILE B 1 44 ? -9.242 -2.062 -7.773 1 94.5 44 ILE B C 1
ATOM 1448 O O . ILE B 1 44 ? -8.578 -1.812 -8.789 1 94.5 44 ILE B O 1
ATOM 1452 N N . LEU B 1 45 ? -8.664 -2.318 -6.664 1 95.56 45 LEU B N 1
ATOM 1453 C CA . LEU B 1 45 ? -7.223 -2.217 -6.441 1 95.56 45 LEU B CA 1
ATOM 1454 C C . LEU B 1 45 ? -6.484 -3.355 -7.137 1 95.56 45 LEU B C 1
ATOM 1456 O O . LEU B 1 45 ? -5.387 -3.158 -7.664 1 95.56 45 LEU B O 1
ATOM 1460 N N . ALA B 1 46 ? -7.086 -4.547 -7.184 1 94.88 46 ALA B N 1
ATOM 1461 C CA . ALA B 1 46 ? -6.441 -5.75 -7.707 1 94.88 46 ALA B CA 1
ATOM 1462 C C . ALA B 1 46 ? -6.086 -5.582 -9.18 1 94.88 46 ALA B C 1
ATOM 1464 O O . ALA B 1 46 ? -5.105 -6.16 -9.664 1 94.88 46 ALA B O 1
ATOM 1465 N N . SER B 1 47 ? -6.793 -4.773 -9.836 1 92.06 47 SER B N 1
ATOM 1466 C CA . SER B 1 47 ? -6.641 -4.672 -11.281 1 92.06 47 SER B CA 1
ATOM 1467 C C . SER B 1 47 ? -5.395 -3.877 -11.648 1 92.06 47 SER B C 1
ATOM 1469 O O . SER B 1 47 ? -4.875 -4.008 -12.766 1 92.06 47 SER B O 1
ATOM 1471 N N . SER B 1 48 ? -4.871 -3.072 -10.672 1 89.5 48 SER B N 1
ATOM 1472 C CA . SER B 1 48 ? -3.793 -2.199 -11.125 1 89.5 48 SER B CA 1
ATOM 1473 C C . SER B 1 48 ? -2.74 -2.008 -10.039 1 89.5 48 SER B C 1
ATOM 1475 O O . SER B 1 48 ? -1.593 -1.665 -10.336 1 89.5 48 SER B O 1
ATOM 1477 N N . ASP B 1 49 ? -3.018 -2.277 -8.859 1 90.94 49 ASP B N 1
ATOM 1478 C CA . ASP B 1 49 ? -2.115 -1.887 -7.785 1 90.94 49 ASP B CA 1
ATOM 1479 C C . ASP B 1 49 ? -1.027 -2.938 -7.57 1 90.94 49 ASP B C 1
ATOM 1481 O O . ASP B 1 49 ? -0.156 -2.771 -6.715 1 90.94 49 ASP B O 1
ATOM 1485 N N . PHE B 1 50 ? -1.065 -4.02 -8.367 1 89.19 50 PHE B N 1
ATOM 1486 C CA . PHE B 1 50 ? 0.042 -4.965 -8.352 1 89.19 50 PHE B CA 1
ATOM 1487 C C . PHE B 1 50 ? 1.337 -4.293 -8.789 1 89.19 50 PHE B C 1
ATOM 1489 O O . PHE B 1 50 ? 2.43 -4.781 -8.492 1 89.19 50 PHE B O 1
ATOM 1496 N N . GLN B 1 51 ? 1.171 -3.207 -9.422 1 84.56 51 GLN B N 1
ATOM 1497 C CA . GLN B 1 51 ? 2.328 -2.445 -9.883 1 84.56 51 GLN B CA 1
ATOM 1498 C C . GLN B 1 51 ? 3.066 -1.804 -8.711 1 84.56 51 GLN B C 1
ATOM 1500 O O . GLN B 1 51 ? 4.215 -1.38 -8.852 1 84.56 51 GLN B O 1
ATOM 1505 N N . ASN B 1 52 ? 2.357 -1.734 -7.555 1 84.69 52 ASN B N 1
ATOM 1506 C CA . ASN B 1 52 ? 2.9 -1.126 -6.344 1 84.69 52 ASN B CA 1
ATOM 1507 C C . ASN B 1 52 ? 3.279 -2.18 -5.309 1 84.69 52 ASN B C 1
ATOM 1509 O O . ASN B 1 52 ? 3.576 -1.849 -4.16 1 84.69 52 ASN B O 1
ATOM 1513 N N . ALA B 1 53 ? 3.283 -3.398 -5.695 1 86.75 53 ALA B N 1
ATOM 1514 C CA . ALA B 1 53 ? 3.523 -4.473 -4.738 1 86.75 53 ALA B CA 1
ATOM 1515 C C . ALA B 1 53 ? 4.98 -4.922 -4.77 1 86.75 53 ALA B C 1
ATOM 1517 O O . ALA B 1 53 ? 5.664 -4.762 -5.785 1 86.75 53 ALA B O 1
ATOM 1518 N N . VAL B 1 54 ? 5.418 -5.398 -3.66 1 85.19 54 VAL B N 1
ATOM 1519 C CA . VAL B 1 54 ? 6.719 -6.055 -3.586 1 85.19 54 VAL B CA 1
ATOM 1520 C C . VAL B 1 54 ? 6.594 -7.508 -4.039 1 85.19 54 VAL B C 1
ATOM 1522 O O . VAL B 1 54 ? 5.93 -8.312 -3.385 1 85.19 54 VAL B O 1
ATOM 1525 N N . TRP B 1 55 ? 7.258 -7.789 -5.152 1 87.38 55 TRP B N 1
ATOM 1526 C CA . TRP B 1 55 ? 7.195 -9.141 -5.703 1 87.38 55 TRP B CA 1
ATOM 1527 C C . TRP B 1 55 ? 8.336 -9.992 -5.172 1 87.38 55 TRP B C 1
ATOM 1529 O O . TRP B 1 55 ? 9.445 -9.492 -4.945 1 87.38 55 TRP B O 1
ATOM 1539 N N . GLN B 1 56 ? 8.039 -11.219 -4.992 1 87.5 56 GLN B N 1
ATOM 1540 C CA . GLN B 1 56 ? 9.039 -12.195 -4.57 1 87.5 56 GLN B CA 1
ATOM 1541 C C . GLN B 1 56 ? 8.922 -13.492 -5.371 1 87.5 56 GLN B C 1
ATOM 1543 O O . GLN B 1 56 ? 7.836 -13.844 -5.836 1 87.5 56 GLN B O 1
ATOM 1548 N N . PRO B 1 57 ? 10.016 -14.195 -5.5 1 86.44 57 PRO B N 1
ATOM 1549 C CA . PRO B 1 57 ? 9.938 -15.484 -6.191 1 86.44 57 PRO B CA 1
ATOM 1550 C C . PRO B 1 57 ? 9.156 -16.531 -5.402 1 86.44 57 PRO B C 1
ATOM 1552 O O . PRO B 1 57 ? 8.992 -16.406 -4.188 1 86.44 57 PRO B O 1
ATOM 1555 N N . ILE B 1 58 ? 8.656 -17.547 -6.172 1 87.88 58 ILE B N 1
ATOM 1556 C CA . ILE B 1 58 ? 8.078 -18.703 -5.5 1 87.88 58 ILE B CA 1
ATOM 1557 C C . ILE B 1 58 ? 9.133 -19.375 -4.617 1 87.88 58 ILE B C 1
ATOM 1559 O O . ILE B 1 58 ? 10.266 -19.594 -5.055 1 87.88 58 ILE B O 1
ATOM 1563 N N . PRO B 1 59 ? 8.727 -19.594 -3.385 1 88.69 59 PRO B N 1
ATOM 1564 C CA . PRO B 1 59 ? 9.695 -20.25 -2.5 1 88.69 59 PRO B CA 1
ATOM 1565 C C . PRO B 1 59 ? 10.219 -21.562 -3.066 1 88.69 59 PRO B C 1
ATOM 1567 O O . PRO B 1 59 ? 9.461 -22.328 -3.68 1 88.69 59 PRO B O 1
ATOM 1570 N N . ASP B 1 60 ? 11.414 -21.906 -2.699 1 87.5 60 ASP B N 1
ATOM 1571 C CA . ASP B 1 60 ? 12.109 -23.078 -3.254 1 87.5 60 ASP B CA 1
ATOM 1572 C C . ASP B 1 60 ? 11.461 -24.375 -2.793 1 87.5 60 ASP B C 1
ATOM 1574 O O . ASP B 1 60 ? 11.625 -25.422 -3.43 1 87.5 60 ASP B O 1
ATOM 1578 N N . ARG B 1 61 ? 10.773 -24.344 -1.703 1 87.25 61 ARG B N 1
ATOM 1579 C CA . ARG B 1 61 ? 10.156 -25.562 -1.175 1 87.25 61 ARG B CA 1
ATOM 1580 C C . ARG B 1 61 ? 9.086 -26.094 -2.127 1 87.25 61 ARG B C 1
ATOM 1582 O O . ARG B 1 61 ? 8.695 -27.25 -2.047 1 87.25 61 ARG B O 1
ATOM 1589 N N . TYR B 1 62 ? 8.648 -25.188 -2.957 1 84.5 62 TYR B N 1
ATOM 1590 C CA . TYR B 1 62 ? 7.703 -25.641 -3.969 1 84.5 62 TYR B CA 1
ATOM 1591 C C . TYR B 1 62 ? 8.43 -26.125 -5.223 1 84.5 62 TYR B C 1
ATOM 1593 O O . TYR B 1 62 ? 9.273 -25.406 -5.766 1 84.5 62 TYR B O 1
ATOM 1601 N N . GLN B 1 63 ? 8.195 -27.312 -5.598 1 78.62 63 GLN B N 1
ATOM 1602 C CA . GLN B 1 63 ? 8.867 -27.922 -6.742 1 78.62 63 GLN B CA 1
ATOM 1603 C C . GLN B 1 63 ? 7.859 -28.422 -7.77 1 78.62 63 GLN B C 1
ATOM 1605 O O . GLN B 1 63 ? 6.789 -28.906 -7.406 1 78.62 63 GLN B O 1
ATOM 1610 N N . THR B 1 64 ? 8.148 -28.016 -8.945 1 77 64 THR B N 1
ATOM 1611 C CA . THR B 1 64 ? 7.352 -28.547 -10.039 1 77 64 THR B CA 1
ATOM 1612 C C . THR B 1 64 ? 8.164 -29.531 -10.883 1 77 64 THR B C 1
ATOM 1614 O O . THR B 1 64 ? 9.344 -29.297 -11.148 1 77 64 THR B O 1
ATOM 1617 N N . LYS B 1 65 ? 7.621 -30.688 -11.125 1 71.44 65 LYS B N 1
ATOM 1618 C CA . LYS B 1 65 ? 8.258 -31.688 -11.977 1 71.44 65 LYS B CA 1
ATOM 1619 C C . LYS B 1 65 ? 7.75 -31.594 -13.414 1 71.44 65 LYS B C 1
ATOM 1621 O O . LYS B 1 65 ? 6.543 -31.516 -13.648 1 71.44 65 LYS B O 1
ATOM 1626 N N . ILE B 1 66 ? 8.641 -31.203 -14.242 1 65 66 ILE B N 1
ATOM 1627 C CA . ILE B 1 66 ? 8.273 -31.188 -15.648 1 65 66 ILE B CA 1
ATOM 1628 C C . ILE B 1 66 ? 8.828 -32.438 -16.328 1 65 66 ILE B C 1
ATOM 1630 O O . ILE B 1 66 ? 10.016 -32.75 -16.203 1 65 66 ILE B O 1
ATOM 1634 N N . VAL B 1 67 ? 8.016 -33.281 -16.812 1 60.5 67 VAL B N 1
ATOM 1635 C CA . VAL B 1 67 ? 8.438 -34.469 -17.547 1 60.5 67 VAL B CA 1
ATOM 1636 C C . VAL B 1 67 ? 8.664 -34.125 -19.016 1 60.5 67 VAL B C 1
ATOM 1638 O O . VAL B 1 67 ? 7.77 -33.594 -19.672 1 60.5 67 VAL B O 1
ATOM 1641 N N . SER B 1 68 ? 9.914 -33.781 -19.281 1 58.25 68 SER B N 1
ATOM 1642 C CA . SER B 1 68 ? 10.203 -33.625 -20.688 1 58.25 68 SER B CA 1
ATOM 1643 C C . SER B 1 68 ? 9.977 -34.906 -21.469 1 58.25 68 SER B C 1
ATOM 1645 O O . SER B 1 68 ? 10.391 -35.969 -21.016 1 58.25 68 SER B O 1
ATOM 1647 N N . SER B 1 69 ? 8.852 -34.906 -22.328 1 58.56 69 SER B N 1
ATOM 1648 C CA . SER B 1 69 ? 8.633 -36.062 -23.172 1 58.56 69 SER B CA 1
ATOM 1649 C C . SER B 1 69 ? 9.922 -36.5 -23.859 1 58.56 69 SER B C 1
ATOM 1651 O O . SER B 1 69 ? 10.031 -37.656 -24.297 1 58.56 69 SER B O 1
ATOM 1653 N N . VAL B 1 70 ? 10.703 -35.531 -24.188 1 58.78 70 VAL B N 1
ATOM 1654 C CA . VAL B 1 70 ? 11.812 -35.906 -25.047 1 58.78 70 VAL B CA 1
ATOM 1655 C C . VAL B 1 70 ? 12.812 -36.75 -24.266 1 58.78 70 VAL B C 1
ATOM 1657 O O . VAL B 1 70 ? 13.359 -37.719 -24.781 1 58.78 70 VAL B O 1
ATOM 1660 N N . LYS B 1 71 ? 13.234 -36.312 -23.109 1 56.62 71 LYS B N 1
ATOM 1661 C CA . LYS B 1 71 ? 14.367 -37.031 -22.531 1 56.62 71 LYS B CA 1
ATOM 1662 C C . LYS B 1 71 ? 13.906 -38 -21.438 1 56.62 71 LYS B C 1
ATOM 1664 O O . LYS B 1 71 ? 14.719 -38.719 -20.875 1 56.62 71 LYS B O 1
ATOM 1669 N N . SER B 1 72 ? 12.68 -38.25 -21.391 1 58.38 72 SER B N 1
ATOM 1670 C CA . SER B 1 72 ? 12.203 -39.188 -20.375 1 58.38 72 SER B CA 1
ATOM 1671 C C . SER B 1 72 ? 12.711 -38.812 -18.984 1 58.38 72 SER B C 1
ATOM 1673 O O . SER B 1 72 ? 12.922 -39.688 -18.141 1 58.38 72 SER B O 1
ATOM 1675 N N . GLU B 1 73 ? 13.422 -37.594 -18.953 1 57.97 73 GLU B N 1
ATOM 1676 C CA . GLU B 1 73 ? 13.953 -37.188 -17.656 1 57.97 73 GLU B CA 1
ATOM 1677 C C . GLU B 1 73 ? 13.086 -36.125 -17.016 1 57.97 73 GLU B C 1
ATOM 1679 O O . GLU B 1 73 ? 12.492 -35.281 -17.719 1 57.97 73 GLU B O 1
ATOM 1684 N N . SER B 1 74 ? 12.695 -36.375 -15.836 1 61.53 74 SER B N 1
ATOM 1685 C CA . SER B 1 74 ? 11.945 -35.406 -15.031 1 61.53 74 SER B CA 1
ATOM 1686 C C . SER B 1 74 ? 12.867 -34.344 -14.469 1 61.53 74 SER B C 1
ATOM 1688 O O . SER B 1 74 ? 13.945 -34.656 -13.953 1 61.53 74 SER B O 1
ATOM 1690 N N . GLU B 1 75 ? 12.859 -33.156 -15.023 1 67.06 75 GLU B N 1
ATOM 1691 C CA . GLU B 1 75 ? 13.609 -32.062 -14.422 1 67.06 75 GLU B CA 1
ATOM 1692 C C . GLU B 1 75 ? 12.758 -31.297 -13.391 1 67.06 75 GLU B C 1
ATOM 1694 O O . GLU B 1 75 ? 11.578 -31.047 -13.625 1 67.06 75 GLU B O 1
ATOM 1699 N N . SER B 1 76 ? 13.328 -31.375 -12.172 1 66.12 76 SER B N 1
ATOM 1700 C CA . SER B 1 76 ? 12.688 -30.625 -11.094 1 66.12 76 SER B CA 1
ATOM 1701 C C . SER B 1 76 ? 13.148 -29.172 -11.07 1 66.12 76 SER B C 1
ATOM 1703 O O . SER B 1 76 ? 14.344 -28.891 -11.188 1 66.12 76 SER B O 1
ATOM 1705 N N . PHE B 1 77 ? 12.117 -28.328 -11.305 1 72.06 77 PHE B N 1
ATOM 1706 C CA . PHE B 1 77 ? 12.414 -26.906 -11.203 1 72.06 77 PHE B CA 1
ATOM 1707 C C . PHE B 1 77 ? 11.945 -26.344 -9.867 1 72.06 77 PHE B C 1
ATOM 1709 O O . PHE B 1 77 ? 10.828 -26.625 -9.43 1 72.06 77 PHE B O 1
ATOM 1716 N N . SER B 1 78 ? 12.93 -25.766 -9.195 1 74.94 78 SER B N 1
ATOM 1717 C CA . SER B 1 78 ? 12.617 -25.062 -7.953 1 74.94 78 SER B CA 1
ATOM 1718 C C . SER B 1 78 ? 12.227 -23.609 -8.227 1 74.94 78 SER B C 1
ATOM 1720 O O . SER B 1 78 ? 12.68 -23.016 -9.203 1 74.94 78 SER B O 1
ATOM 1722 N N . GLY B 1 79 ? 11.172 -23.188 -7.441 1 80.12 79 GLY B N 1
ATOM 1723 C CA . GLY B 1 79 ? 10.805 -21.781 -7.523 1 80.12 79 GLY B CA 1
ATOM 1724 C C . GLY B 1 79 ? 9.711 -21.5 -8.539 1 80.12 79 GLY B C 1
ATOM 1725 O O . GLY B 1 79 ? 9.555 -20.375 -9.008 1 80.12 79 GLY B O 1
ATOM 1726 N N . VAL B 1 80 ? 9.125 -22.641 -9.008 1 82.44 80 VAL B N 1
ATOM 1727 C CA . VAL B 1 80 ? 8 -22.484 -9.922 1 82.44 80 VAL B CA 1
ATOM 1728 C C . VAL B 1 80 ? 6.871 -23.422 -9.508 1 82.44 80 VAL B C 1
ATOM 1730 O O . VAL B 1 80 ? 7.117 -24.469 -8.906 1 82.44 80 VAL B O 1
ATOM 1733 N N . VAL B 1 81 ? 5.66 -23.016 -9.773 1 87.25 81 VAL B N 1
ATOM 1734 C CA . VAL B 1 81 ? 4.488 -23.859 -9.531 1 87.25 81 VAL B CA 1
ATOM 1735 C C . VAL B 1 81 ? 3.611 -23.875 -10.781 1 87.25 81 VAL B C 1
ATOM 1737 O O . VAL B 1 81 ? 3.453 -22.859 -11.461 1 87.25 81 VAL B O 1
ATOM 1740 N N . HIS B 1 82 ? 3.205 -25.094 -11.039 1 85.25 82 HIS B N 1
ATOM 1741 C CA . HIS B 1 82 ? 2.252 -25.172 -12.141 1 85.25 82 HIS B CA 1
ATOM 1742 C C . HIS B 1 82 ? 0.956 -24.453 -11.797 1 85.25 82 HIS B C 1
ATOM 1744 O O . HIS B 1 82 ? 0.5 -24.5 -10.648 1 85.25 82 HIS B O 1
ATOM 1750 N N . SER B 1 83 ? 0.357 -23.828 -12.797 1 82.31 83 SER B N 1
ATOM 1751 C CA . SER B 1 83 ? -0.831 -23.016 -12.578 1 82.31 83 SER B CA 1
ATOM 1752 C C . SER B 1 83 ? -1.966 -23.844 -11.977 1 82.31 83 SER B C 1
ATOM 1754 O O . SER B 1 83 ? -2.77 -23.312 -11.195 1 82.31 83 SER B O 1
ATOM 1756 N N . SER B 1 84 ? -2.051 -25.141 -12.273 1 82.44 84 SER B N 1
ATOM 1757 C CA . SER B 1 84 ? -3.109 -26.016 -11.773 1 82.44 84 SER B CA 1
ATOM 1758 C C . SER B 1 84 ? -2.979 -26.25 -10.273 1 82.44 84 SER B C 1
ATOM 1760 O O . SER B 1 84 ? -3.928 -26.688 -9.625 1 82.44 84 SER B O 1
ATOM 1762 N N . ASP B 1 85 ? -1.794 -25.984 -9.734 1 85.69 85 ASP B N 1
ATOM 1763 C CA . ASP B 1 85 ? -1.531 -26.266 -8.328 1 85.69 85 ASP B CA 1
ATOM 1764 C C . ASP B 1 85 ? -1.895 -25.078 -7.441 1 85.69 85 ASP B C 1
ATOM 1766 O O . ASP B 1 85 ? -1.957 -25.203 -6.219 1 85.69 85 ASP B O 1
ATOM 1770 N N . ILE B 1 86 ? -2.182 -23.953 -8.008 1 84.88 86 ILE B N 1
ATOM 1771 C CA . ILE B 1 86 ? -2.408 -22.719 -7.262 1 84.88 86 ILE B CA 1
ATOM 1772 C C . ILE B 1 86 ? -3.637 -22.891 -6.367 1 84.88 86 ILE B C 1
ATOM 1774 O O . ILE B 1 86 ? -3.613 -22.5 -5.195 1 84.88 86 ILE B O 1
ATOM 1778 N N . ASP B 1 87 ? -4.672 -23.469 -6.945 1 84.06 87 ASP B N 1
ATOM 1779 C CA . ASP B 1 87 ? -5.906 -23.625 -6.184 1 84.06 87 ASP B CA 1
ATOM 1780 C C . ASP B 1 87 ? -5.707 -24.578 -5.008 1 84.06 87 ASP B C 1
ATOM 1782 O O . ASP B 1 87 ? -6.301 -24.406 -3.945 1 84.06 87 ASP B O 1
ATOM 1786 N N . ILE B 1 88 ? -4.863 -25.578 -5.25 1 84.88 88 ILE B N 1
ATOM 1787 C CA . ILE B 1 88 ? -4.602 -26.562 -4.215 1 84.88 88 ILE B CA 1
ATOM 1788 C C . ILE B 1 88 ? -3.768 -25.938 -3.1 1 84.88 88 ILE B C 1
ATOM 1790 O O . ILE B 1 88 ? -4.047 -26.156 -1.917 1 84.88 88 ILE B O 1
ATOM 1794 N N . LEU B 1 89 ? -2.816 -25.188 -3.445 1 87 89 LEU B N 1
ATOM 1795 C CA . LEU B 1 89 ? -1.922 -24.578 -2.471 1 87 89 LEU B CA 1
ATOM 1796 C C . LEU B 1 89 ? -2.623 -23.453 -1.724 1 87 89 LEU B C 1
ATOM 1798 O O . LEU B 1 89 ? -2.398 -23.25 -0.526 1 87 89 LEU B O 1
ATOM 1802 N N . GLY B 1 90 ? -3.455 -22.688 -2.449 1 86.5 90 GLY B N 1
ATOM 1803 C CA . GLY B 1 90 ? -4.215 -21.625 -1.833 1 86.5 90 GLY B CA 1
ATOM 1804 C C . GLY B 1 90 ? -3.342 -20.578 -1.159 1 86.5 90 GLY B C 1
ATOM 1805 O O . GLY B 1 90 ? -2.389 -20.078 -1.759 1 86.5 90 GLY B O 1
ATOM 1806 N N . LEU B 1 91 ? -3.709 -20.266 0.134 1 91.38 91 LEU B N 1
ATOM 1807 C CA . LEU B 1 91 ? -3.041 -19.188 0.863 1 91.38 91 LEU B CA 1
ATOM 1808 C C . LEU B 1 91 ? -1.655 -19.625 1.324 1 91.38 91 LEU B C 1
ATOM 1810 O O . LEU B 1 91 ? -0.811 -18.797 1.65 1 91.38 91 LEU B O 1
ATOM 1814 N N . ASP B 1 92 ? -1.417 -20.938 1.324 1 90.56 92 ASP B N 1
ATOM 1815 C CA . ASP B 1 92 ? -0.112 -21.422 1.753 1 90.56 92 ASP B CA 1
ATOM 1816 C C . ASP B 1 92 ? 0.996 -20.922 0.832 1 90.56 92 ASP B C 1
ATOM 1818 O O . ASP B 1 92 ? 2.125 -20.703 1.273 1 90.56 92 ASP B O 1
ATOM 1822 N N . LEU B 1 93 ? 0.666 -20.766 -0.4 1 92.62 93 LEU B N 1
ATOM 1823 C CA . LEU B 1 93 ? 1.628 -20.266 -1.376 1 92.62 93 LEU B CA 1
ATOM 1824 C C . LEU B 1 93 ? 2.105 -18.859 -1.001 1 92.62 93 LEU B C 1
ATOM 1826 O O . LEU B 1 93 ? 3.197 -18.453 -1.397 1 92.62 93 LEU B O 1
ATOM 1830 N N . PHE B 1 94 ? 1.315 -18.141 -0.144 1 95.12 94 PHE B N 1
ATOM 1831 C CA . PHE B 1 94 ? 1.568 -16.719 0.077 1 95.12 94 PHE B CA 1
ATOM 1832 C C . PHE B 1 94 ? 2.062 -16.469 1.498 1 95.12 94 PHE B C 1
ATOM 1834 O O . PHE B 1 94 ? 1.991 -15.344 1.998 1 95.12 94 PHE B O 1
ATOM 1841 N N . GLU B 1 95 ? 2.555 -17.438 2.168 1 93.88 95 GLU B N 1
ATOM 1842 C CA . GLU B 1 95 ? 3.012 -17.281 3.547 1 93.88 95 GLU B CA 1
ATOM 1843 C C . GLU B 1 95 ? 4.086 -16.203 3.662 1 93.88 95 GLU B C 1
ATOM 1845 O O . GLU B 1 95 ? 4.016 -15.352 4.543 1 93.88 95 GLU B O 1
ATOM 1850 N N . GLU B 1 96 ? 5.066 -16.25 2.779 1 92.88 96 GLU B N 1
ATOM 1851 C CA . GLU B 1 96 ? 6.141 -15.266 2.814 1 92.88 96 GLU B CA 1
ATOM 1852 C C . GLU B 1 96 ? 5.621 -13.867 2.484 1 92.88 96 GLU B C 1
ATOM 1854 O O . GLU B 1 96 ? 6.148 -12.867 2.98 1 92.88 96 GLU B O 1
ATOM 1859 N N . VAL B 1 97 ? 4.617 -13.797 1.622 1 93.38 97 VAL B N 1
ATOM 1860 C CA . VAL B 1 97 ? 3.994 -12.523 1.278 1 93.38 97 VAL B CA 1
ATOM 1861 C C . VAL B 1 97 ? 3.328 -11.922 2.516 1 93.38 97 VAL B C 1
ATOM 1863 O O . VAL B 1 97 ? 3.441 -10.727 2.766 1 93.38 97 VAL B O 1
ATOM 1866 N N . PHE B 1 98 ? 2.682 -12.75 3.352 1 94.25 98 PHE B N 1
ATOM 1867 C CA . PHE B 1 98 ? 2.035 -12.266 4.566 1 94.25 98 PHE B CA 1
ATOM 1868 C C . PHE B 1 98 ? 3.064 -11.711 5.543 1 94.25 98 PHE B C 1
ATOM 1870 O O . PHE B 1 98 ? 2.844 -10.664 6.152 1 94.25 98 PHE B O 1
ATOM 1877 N N . LYS B 1 99 ? 4.152 -12.383 5.605 1 91.44 99 LYS B N 1
ATOM 1878 C CA . LYS B 1 99 ? 5.223 -11.891 6.473 1 91.44 99 LYS B CA 1
ATOM 1879 C C . LYS B 1 99 ? 5.73 -10.531 6.004 1 91.44 99 LYS B C 1
ATOM 1881 O O . LYS B 1 99 ? 6.012 -9.648 6.82 1 91.44 99 LYS B O 1
ATOM 1886 N N . GLN B 1 100 ? 5.855 -10.414 4.781 1 88.31 100 GLN B N 1
ATOM 1887 C CA . GLN B 1 100 ? 6.281 -9.148 4.203 1 88.31 100 GLN B CA 1
ATOM 1888 C C . GLN B 1 100 ? 5.281 -8.039 4.508 1 88.31 100 GLN B C 1
ATOM 1890 O O . GLN B 1 100 ? 5.668 -6.922 4.867 1 88.31 100 GLN B O 1
ATOM 1895 N N . ILE B 1 101 ? 4.023 -8.289 4.336 1 89.62 101 ILE B N 1
ATOM 1896 C CA . ILE B 1 101 ? 2.969 -7.316 4.609 1 89.62 101 ILE B CA 1
ATOM 1897 C C . ILE B 1 101 ? 3.041 -6.875 6.07 1 89.62 101 ILE B C 1
ATOM 1899 O O . ILE B 1 101 ? 2.939 -5.684 6.371 1 89.62 101 ILE B O 1
ATOM 1903 N N . GLU B 1 102 ? 3.236 -7.809 6.949 1 87.06 102 GLU B N 1
ATOM 1904 C CA . GLU B 1 102 ? 3.312 -7.512 8.375 1 87.06 102 GLU B CA 1
ATOM 1905 C C . GLU B 1 102 ? 4.535 -6.66 8.695 1 87.06 102 GLU B C 1
ATOM 1907 O O . GLU B 1 102 ? 4.48 -5.785 9.562 1 87.06 102 GLU B O 1
ATOM 1912 N N . SER B 1 103 ? 5.562 -6.895 8 1 81 103 SER B N 1
ATOM 1913 C CA . SER B 1 103 ? 6.809 -6.184 8.273 1 81 103 SER B CA 1
ATOM 1914 C C . SER B 1 103 ? 6.711 -4.719 7.859 1 81 103 SER B C 1
ATOM 1916 O O . SER B 1 103 ? 7.234 -3.838 8.547 1 81 103 SER B O 1
ATOM 1918 N N . VAL B 1 104 ? 6.109 -4.445 6.773 1 71.31 104 VAL B N 1
ATOM 1919 C CA . VAL B 1 104 ? 5.969 -3.086 6.258 1 71.31 104 VAL B CA 1
ATOM 1920 C C . VAL B 1 104 ? 5.07 -2.273 7.184 1 71.31 104 VAL B C 1
ATOM 1922 O O . VAL B 1 104 ? 5.316 -1.087 7.418 1 71.31 104 VAL B O 1
ATOM 1925 N N . ASN B 1 105 ? 4.098 -2.889 7.723 1 64.25 105 ASN B N 1
ATOM 1926 C CA . ASN B 1 105 ? 3.113 -2.223 8.57 1 64.25 105 ASN B CA 1
ATOM 1927 C C . ASN B 1 105 ? 3.688 -1.882 9.938 1 64.25 105 ASN B C 1
ATOM 1929 O O . ASN B 1 105 ? 3.154 -1.024 10.648 1 64.25 105 ASN B O 1
ATOM 1933 N N . GLN B 1 106 ? 4.652 -2.469 10.328 1 60.12 106 GLN B N 1
ATOM 1934 C CA . GLN B 1 106 ? 5.293 -2.219 11.617 1 60.12 106 GLN B CA 1
ATOM 1935 C C . GLN B 1 106 ? 6.086 -0.915 11.586 1 60.12 106 GLN B C 1
ATOM 1937 O O . GLN B 1 106 ? 6.43 -0.371 12.641 1 60.12 106 GLN B O 1
ATOM 1942 N N . ILE B 1 107 ? 6.211 -0.52 10.461 1 53.84 107 ILE B N 1
ATOM 1943 C CA . ILE B 1 107 ? 6.938 0.744 10.477 1 53.84 107 ILE B CA 1
ATOM 1944 C C . ILE B 1 107 ? 6.098 1.814 11.172 1 53.84 107 ILE B C 1
ATOM 1946 O O . ILE B 1 107 ? 4.871 1.818 11.062 1 53.84 107 ILE B O 1
ATOM 1950 N N . TYR B 1 108 ? 6.805 3.008 11.664 1 48.34 108 TYR B N 1
ATOM 1951 C CA . TYR B 1 108 ? 6.5 4.07 12.617 1 48.34 108 TYR B CA 1
ATOM 1952 C C . TYR B 1 108 ? 5.031 4.473 12.531 1 48.34 108 TYR B C 1
ATOM 1954 O O . TYR B 1 108 ? 4.547 4.855 11.461 1 48.34 108 TYR B O 1
ATOM 1962 N N . CYS B 1 109 ? 4.18 3.82 13.25 1 50.59 109 CYS B N 1
ATOM 1963 C CA . CYS B 1 109 ? 2.805 4.262 13.438 1 50.59 109 CYS B CA 1
ATOM 1964 C C . CYS B 1 109 ? 2.689 5.203 14.625 1 50.59 109 CYS B C 1
ATOM 1966 O O . CYS B 1 109 ? 2.857 4.785 15.773 1 50.59 109 CYS B O 1
ATOM 1968 N N . PRO B 1 110 ? 3.088 6.465 14.391 1 49.5 110 PRO B N 1
ATOM 1969 C CA . PRO B 1 110 ? 2.869 7.301 15.57 1 49.5 110 PRO B CA 1
ATOM 1970 C C . PRO B 1 110 ? 1.52 7.043 16.234 1 49.5 110 PRO B C 1
ATOM 1972 O O . PRO B 1 110 ? 1.297 7.465 17.375 1 49.5 110 PRO B O 1
ATOM 1975 N N . ILE B 1 111 ? 0.563 6.613 15.258 1 52.19 111 ILE B N 1
ATOM 1976 C CA . ILE B 1 111 ? -0.669 6.336 15.984 1 52.19 111 ILE B CA 1
ATOM 1977 C C . ILE B 1 111 ? -0.474 5.117 16.875 1 52.19 111 ILE B C 1
ATOM 1979 O O . ILE B 1 111 ? -0.194 4.02 16.391 1 52.19 111 ILE B O 1
ATOM 1983 N N . LYS B 1 112 ? 0.415 5.508 17.938 1 49.66 112 LYS B N 1
ATOM 1984 C CA . LYS B 1 112 ? 1.086 4.809 19.031 1 49.66 112 LYS B CA 1
ATOM 1985 C C . LYS B 1 112 ? 0.565 3.383 19.172 1 49.66 112 LYS B C 1
ATOM 1987 O O . LYS B 1 112 ? 1.341 2.455 19.422 1 49.66 112 LYS B O 1
ATOM 1992 N N . ASN B 1 113 ? -0.584 3.211 19.312 1 48 113 ASN B N 1
ATOM 1993 C CA . ASN B 1 113 ? -0.986 1.96 19.938 1 48 113 ASN B CA 1
ATOM 1994 C C . ASN B 1 113 ? -1.454 0.934 18.922 1 48 113 ASN B C 1
ATOM 1996 O O . ASN B 1 113 ? -2.25 0.048 19.234 1 48 113 ASN B O 1
ATOM 2000 N N . THR B 1 114 ? -1.034 1.238 17.719 1 51.28 114 THR B N 1
ATOM 2001 C CA . THR B 1 114 ? -1.792 0.277 16.922 1 51.28 114 THR B CA 1
ATOM 2002 C C . THR B 1 114 ? -1.089 -1.077 16.891 1 51.28 114 THR B C 1
ATOM 2004 O O . THR B 1 114 ? -1.666 -2.072 16.453 1 51.28 114 THR B O 1
ATOM 2007 N N . GLY B 1 115 ? -0.057 -1.18 17.766 1 55.66 115 GLY B N 1
ATOM 2008 C CA . GLY B 1 115 ? 0.592 -2.48 17.797 1 55.66 115 GLY B CA 1
ATOM 2009 C C . GLY B 1 115 ? 0.933 -3 16.406 1 55.66 115 GLY B C 1
ATOM 2010 O O . GLY B 1 115 ? 0.655 -2.338 15.406 1 55.66 115 GLY B O 1
ATOM 2011 N N . ALA B 1 116 ? 1.635 -4.098 16.359 1 62.12 116 ALA B N 1
ATOM 2012 C CA . ALA B 1 116 ? 2.014 -4.793 15.125 1 62.12 116 ALA B CA 1
ATOM 2013 C C . ALA B 1 116 ? 0.782 -5.262 14.359 1 62.12 116 ALA B C 1
ATOM 2015 O O . ALA B 1 116 ? -0.168 -5.777 14.953 1 62.12 116 ALA B O 1
ATOM 2016 N N . VAL B 1 117 ? 0.707 -4.789 13.102 1 74.5 117 VAL B N 1
ATOM 2017 C CA . VAL B 1 117 ? -0.364 -5.293 12.242 1 74.5 117 VAL B CA 1
ATOM 2018 C C . VAL B 1 117 ? -0.077 -6.738 11.852 1 74.5 117 VAL B C 1
ATOM 2020 O O . VAL B 1 117 ? 1.028 -7.062 11.414 1 74.5 117 VAL B O 1
ATOM 2023 N N . LYS B 1 118 ? -1.01 -7.59 12.258 1 83.62 118 LYS B N 1
ATOM 2024 C CA . LYS B 1 118 ? -0.902 -9 11.883 1 83.62 118 LYS B CA 1
ATOM 2025 C C . LYS B 1 118 ? -1.969 -9.375 10.859 1 83.62 118 LYS B C 1
ATOM 2027 O O . LYS B 1 118 ? -3.119 -8.945 10.969 1 83.62 118 LYS B O 1
ATOM 2032 N N . VAL B 1 119 ? -1.501 -10.172 9.891 1 91.31 119 VAL B N 1
ATOM 2033 C CA . VAL B 1 119 ? -2.473 -10.742 8.961 1 91.31 119 VAL B CA 1
ATOM 2034 C C . VAL B 1 119 ? -3.336 -11.773 9.688 1 91.31 119 VAL B C 1
ATOM 2036 O O . VAL B 1 119 ? -2.814 -12.719 10.281 1 91.31 119 VAL B O 1
ATOM 2039 N N . PRO B 1 120 ? -4.629 -11.57 9.656 1 90.06 120 PRO B N 1
ATOM 2040 C CA . PRO B 1 120 ? -5.5 -12.547 10.312 1 90.06 120 PRO B CA 1
ATOM 2041 C C . PRO B 1 120 ? -5.402 -13.938 9.688 1 90.06 120 PRO B C 1
ATOM 2043 O O . PRO B 1 120 ? -5 -14.07 8.523 1 90.06 120 PRO B O 1
ATOM 2046 N N . ASP B 1 121 ? -5.859 -14.945 10.398 1 88.06 121 ASP B N 1
ATOM 2047 C CA . ASP B 1 121 ? -5.824 -16.328 9.922 1 88.06 121 ASP B CA 1
ATOM 2048 C C . ASP B 1 121 ? -6.707 -16.5 8.688 1 88.06 121 ASP B C 1
ATOM 2050 O O . ASP B 1 121 ? -6.359 -17.25 7.77 1 88.06 121 ASP B O 1
ATOM 2054 N N . GLU B 1 122 ? -7.82 -15.773 8.711 1 88.56 122 GLU B N 1
ATOM 2055 C CA . GLU B 1 122 ? -8.75 -15.828 7.59 1 88.56 122 GLU B CA 1
ATOM 2056 C C . GLU B 1 122 ? -9.062 -14.43 7.07 1 88.56 122 GLU B C 1
ATOM 2058 O O . GLU B 1 122 ? -10.195 -13.953 7.203 1 88.56 122 GLU B O 1
ATOM 2063 N N . PRO B 1 123 ? -8.125 -13.867 6.449 1 92.5 123 PRO B N 1
ATOM 2064 C CA . PRO B 1 123 ? -8.383 -12.523 5.93 1 92.5 123 PRO B CA 1
ATOM 2065 C C . PRO B 1 123 ? -9.336 -12.531 4.734 1 92.5 123 PRO B C 1
ATOM 2067 O O . PRO B 1 123 ? -9.422 -13.523 4.012 1 92.5 123 PRO B O 1
ATOM 2070 N N . LEU B 1 124 ? -10.086 -11.461 4.648 1 96.31 124 LEU B N 1
ATOM 2071 C CA . LEU B 1 124 ? -10.75 -11.211 3.369 1 96.31 124 LEU B CA 1
ATOM 2072 C C . LEU B 1 124 ? -9.727 -10.891 2.285 1 96.31 124 LEU B C 1
ATOM 2074 O O . LEU B 1 124 ? -8.859 -10.031 2.479 1 96.31 124 LEU B O 1
ATOM 2078 N N . TYR B 1 125 ? -9.797 -11.703 1.187 1 95.94 125 TYR B N 1
ATOM 2079 C CA . TYR B 1 125 ? -8.766 -11.508 0.177 1 95.94 125 TYR B CA 1
ATOM 2080 C C . TYR B 1 125 ? -9.32 -11.719 -1.226 1 95.94 125 TYR B C 1
ATOM 2082 O O . TYR B 1 125 ? -10.406 -12.289 -1.39 1 95.94 125 TYR B O 1
ATOM 2090 N N . VAL B 1 126 ? -8.625 -11.156 -2.227 1 95.56 126 VAL B N 1
ATOM 2091 C CA . VAL B 1 126 ? -8.805 -11.406 -3.654 1 95.56 126 VAL B CA 1
ATOM 2092 C C . VAL B 1 126 ? -7.484 -11.852 -4.27 1 95.56 126 VAL B C 1
ATOM 2094 O O . VAL B 1 126 ? -6.441 -11.242 -4.031 1 95.56 126 VAL B O 1
ATOM 2097 N N . ILE B 1 127 ? -7.469 -12.984 -4.961 1 93.69 127 ILE B N 1
ATOM 2098 C CA . ILE B 1 127 ? -6.309 -13.453 -5.715 1 93.69 127 ILE B CA 1
ATOM 2099 C C . ILE B 1 127 ? -6.504 -13.156 -7.199 1 93.69 127 ILE B C 1
ATOM 2101 O O . ILE B 1 127 ? -7.539 -13.5 -7.777 1 93.69 127 ILE B O 1
ATOM 2105 N N . THR B 1 128 ? -5.535 -12.516 -7.797 1 92.69 128 THR B N 1
ATOM 2106 C CA . THR B 1 128 ? -5.637 -12.117 -9.195 1 92.69 128 THR B CA 1
ATOM 2107 C C . THR B 1 128 ? -4.41 -12.578 -9.984 1 92.69 128 THR B C 1
ATOM 2109 O O . THR B 1 128 ? -3.283 -12.203 -9.656 1 92.69 128 THR B O 1
ATOM 2112 N N . PRO B 1 129 ? -4.574 -13.359 -11.008 1 90.19 129 PRO B N 1
ATOM 2113 C CA . PRO B 1 129 ? -3.443 -13.688 -11.883 1 90.19 129 PRO B CA 1
ATOM 2114 C C . PRO B 1 129 ? -2.98 -12.5 -12.719 1 90.19 129 PRO B C 1
ATOM 2116 O O . PRO B 1 129 ? -3.807 -11.727 -13.211 1 90.19 129 PRO B O 1
ATOM 2119 N N . ILE B 1 130 ? -1.702 -12.344 -12.773 1 88.19 130 ILE B N 1
ATOM 2120 C CA . ILE B 1 130 ? -1.087 -11.359 -13.664 1 88.19 130 ILE B CA 1
ATOM 2121 C C . ILE B 1 130 ? -0.428 -12.078 -14.844 1 88.19 130 ILE B C 1
ATOM 2123 O O . ILE B 1 130 ? 0.47 -12.898 -14.656 1 88.19 130 ILE B O 1
ATOM 2127 N N . GLU B 1 131 ? -0.96 -11.773 -15.93 1 83.06 131 GLU B N 1
ATOM 2128 C CA . GLU B 1 131 ? -0.385 -12.359 -17.141 1 83.06 131 GLU B CA 1
ATOM 2129 C C . GLU B 1 131 ? 0.693 -11.461 -17.734 1 83.06 131 GLU B C 1
ATOM 2131 O O . GLU B 1 131 ? 0.496 -10.25 -17.859 1 83.06 131 GLU B O 1
ATOM 2136 N N . TYR B 1 132 ? 1.792 -12.133 -17.906 1 70.88 132 TYR B N 1
ATOM 2137 C CA . TYR B 1 132 ? 2.895 -11.461 -18.594 1 70.88 132 TYR B CA 1
ATOM 2138 C C . TYR B 1 132 ? 3.166 -12.094 -19.938 1 70.88 132 TYR B C 1
ATOM 2140 O O . TYR B 1 132 ? 3.457 -13.289 -20.031 1 70.88 132 TYR B O 1
ATOM 2148 N N . SER B 1 133 ? 2.729 -11.359 -20.984 1 65.12 133 SER B N 1
ATOM 2149 C CA . SER B 1 133 ? 2.979 -11.875 -22.328 1 65.12 133 SER B CA 1
ATOM 2150 C C . SER B 1 133 ? 3.506 -10.781 -23.25 1 65.12 133 SER B C 1
ATOM 2152 O O . SER B 1 133 ? 2.898 -9.711 -23.359 1 65.12 133 SER B O 1
ATOM 2154 N N . ASN B 1 134 ? 4.652 -11.094 -23.906 1 64.19 134 ASN B N 1
ATOM 2155 C CA . ASN B 1 134 ? 5.25 -10.195 -24.891 1 64.19 134 ASN B CA 1
ATOM 2156 C C . ASN B 1 134 ? 5.344 -8.766 -24.375 1 64.19 134 ASN B C 1
ATOM 2158 O O . ASN B 1 134 ? 4.977 -7.82 -25.062 1 64.19 134 ASN B O 1
ATOM 2162 N N . GLY B 1 135 ? 5.691 -8.578 -23.109 1 62.62 135 GLY B N 1
ATOM 2163 C CA . GLY B 1 135 ? 5.879 -7.254 -22.547 1 62.62 135 GLY B CA 1
ATOM 2164 C C . GLY B 1 135 ? 4.598 -6.648 -22.016 1 62.62 135 GLY B C 1
ATOM 2165 O O . GLY B 1 135 ? 4.605 -5.539 -21.469 1 62.62 135 GLY B O 1
ATOM 2166 N N . MET B 1 136 ? 3.518 -7.367 -22.328 1 66.38 136 MET B N 1
ATOM 2167 C CA . MET B 1 136 ? 2.236 -6.863 -21.844 1 66.38 136 MET B CA 1
ATOM 2168 C C . MET B 1 136 ? 1.879 -7.492 -20.5 1 66.38 136 MET B C 1
ATOM 2170 O O . MET B 1 136 ? 2.137 -8.68 -20.281 1 66.38 136 MET B O 1
ATOM 2174 N N . ILE B 1 137 ? 1.517 -6.629 -19.578 1 72 137 ILE B N 1
ATOM 2175 C CA . ILE B 1 137 ? 1.09 -7.062 -18.25 1 72 137 ILE B CA 1
ATOM 2176 C C . ILE B 1 137 ? -0.403 -6.793 -18.078 1 72 137 ILE B C 1
ATOM 2178 O O . ILE B 1 137 ? -0.87 -5.676 -18.312 1 72 137 ILE B O 1
ATOM 2182 N N . LYS B 1 138 ? -1.097 -7.867 -17.797 1 79.12 138 LYS B N 1
ATOM 2183 C CA . LYS B 1 138 ? -2.539 -7.719 -17.625 1 79.12 138 LYS B CA 1
ATOM 2184 C C . LYS B 1 138 ? -3.031 -8.484 -16.406 1 79.12 138 LYS B C 1
ATOM 2186 O O . LYS B 1 138 ? -2.703 -9.664 -16.234 1 79.12 138 LYS B O 1
ATOM 2191 N N . ALA B 1 139 ? -3.73 -7.758 -15.578 1 82.88 139 ALA B N 1
ATOM 2192 C CA . ALA B 1 139 ? -4.438 -8.438 -14.5 1 82.88 139 ALA B CA 1
ATOM 2193 C C . ALA B 1 139 ? -5.691 -9.141 -15.016 1 82.88 139 ALA B C 1
ATOM 2195 O O . ALA B 1 139 ? -6.484 -8.547 -15.75 1 82.88 139 ALA B O 1
ATOM 2196 N N . ILE B 1 140 ? -5.797 -10.344 -14.742 1 79.19 140 ILE B N 1
ATOM 2197 C CA . ILE B 1 140 ? -6.996 -11.094 -15.086 1 79.19 140 ILE B CA 1
ATOM 2198 C C . ILE B 1 140 ? -8.008 -11.016 -13.945 1 79.19 140 ILE B C 1
ATOM 2200 O O . ILE B 1 140 ? -7.82 -11.641 -12.898 1 79.19 140 ILE B O 1
ATOM 2204 N N . THR B 1 141 ? -8.906 -10.031 -14.031 1 72.31 141 THR B N 1
ATOM 2205 C CA . THR B 1 141 ? -9.883 -9.828 -12.961 1 72.31 141 THR B CA 1
ATOM 2206 C C . THR B 1 141 ? -11.188 -10.547 -13.266 1 72.31 141 THR B C 1
ATOM 2208 O O . THR B 1 141 ? -11.625 -10.578 -14.422 1 72.31 141 THR B O 1
ATOM 2211 N N . GLY B 1 142 ? -11.586 -11.539 -12.375 1 61.78 142 GLY B N 1
ATOM 2212 C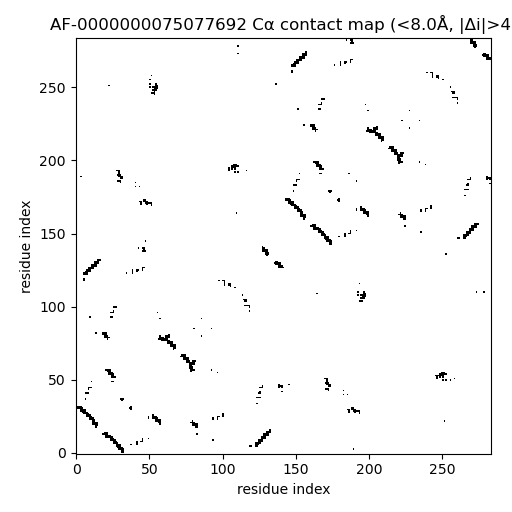 CA . GLY B 1 142 ? -12.852 -12.234 -12.562 1 61.78 142 GLY B CA 1
ATOM 2213 C C . GLY B 1 142 ? -14.055 -11.43 -12.109 1 61.78 142 GLY B C 1
ATOM 2214 O O . GLY B 1 142 ? -13.906 -10.461 -11.367 1 61.78 142 GLY B O 1
#

pLDDT: mean 81.38, std 14.11, range [39.16, 97.25]

Organism: Methylotuvimicrobium buryatense (NCBI:txid95641)